Protein AF-A0A956HUP6-F1 (afdb_monomer_lite)

Foldseek 3Di:
DVLLLLLLLLLLLLLLLLLLLVLALCCLFPNNVCSVLSVVLLCVLLVVLLVVCVVCVVVDDPVCLLVLLLVLLLQLLVLLLVLLLCSQPVSALLVPDDPVVNVVVVVVNSVSSSRSSNSSSNNLSSSCVSPVVPNVSSVVSSVNSNVNSVVVSQCLCQPPNRQVSSLVSSLSSLVSSCSSDDDPVSNVVSVVVNVVSVVCSVVCVVVVSRPRQHHNNDGCVVQVFPDWHTGSRWIKTKTADPVDQFDPDDPPDPDDRARWIWIDISNPDIGIHGDDPPDD

pLDDT: mean 88.46, std 9.62, range [54.5, 98.69]

Radius of gyration: 22.06 Å; chains: 1; bounding box: 65×33×67 Å

Secondary structure (DSSP, 8-state):
-TTHHHHHHHHHHHHHHHHHHHHHHHHHHS-GGGHHHHHHHHHHHHHHHHHHHHHHGGGS-GGGHHHHHHHHHHHHHHHHHHHHHHHHH----TTSS-HHHHHHHHHHHHHHHHHHHHHHHHHHHHHHHHTGGGHHHHHHHHHHHHHHHHHHHHHHHHHHHHHHHHHHHHHHHHHHHHHH--SHHHHHHHHHHHHHHHHHHHHHHHTTTTS--EETTEEHHHH--SEEEE-SS-EEEEE---S---SS--TT--SPPPSEEEEEETTTEEEEEEPP-S--

Sequence (280 aa):
MARIGPTIALTSLTIVASELILTRIFSVVLWYHFAFFAISVALFGLGVAALAVHFFQHRLPEAHTDRHLALGAMGQALALVVVDFALSRFSPDWFGGVFTELTFKLVLLFLLAALPFLAAGFVVALGMSRAAKTAHSLYAWDLLGAGLGCALTVPLLSLFGGPKALVAVAALALGSALIACKGRGVRGAALVGWLILGALWLTGAETKLFQVRVAKGIDLAQVEPELTRWNAFSMVSVLPSTGFRGWGLSPLYNGPIPDQKTLVIDMNAATTLTKFSGDF

Structure (mmCIF, N/CA/C/O backbone):
data_AF-A0A956HUP6-F1
#
_entry.id   AF-A0A956HUP6-F1
#
loop_
_atom_site.group_PDB
_atom_site.id
_atom_site.type_symbol
_atom_site.label_atom_id
_atom_site.label_alt_id
_atom_site.label_comp_id
_atom_site.label_asym_id
_atom_site.label_entity_id
_atom_site.label_seq_id
_atom_site.pdbx_PDB_ins_code
_atom_site.Cartn_x
_atom_site.Cartn_y
_atom_site.Cartn_z
_atom_site.occupancy
_atom_site.B_iso_or_equiv
_atom_site.auth_seq_id
_atom_site.auth_comp_id
_atom_site.auth_asym_id
_atom_site.auth_atom_id
_atom_site.pdbx_PDB_model_num
ATOM 1 N N . MET A 1 1 ? -9.810 -0.535 25.942 1.00 61.00 1 MET A N 1
ATOM 2 C CA . MET A 1 1 ? -9.075 0.740 25.789 1.00 61.00 1 MET A CA 1
ATOM 3 C C . MET A 1 1 ? -7.573 0.550 25.596 1.00 61.00 1 MET A C 1
ATOM 5 O O . MET A 1 1 ? -7.097 0.977 24.558 1.00 61.00 1 MET A O 1
ATOM 9 N N . ALA A 1 2 ? -6.841 -0.148 26.480 1.00 77.62 2 ALA A N 1
ATOM 10 C CA . ALA A 1 2 ? -5.371 -0.281 26.384 1.00 77.62 2 ALA A CA 1
ATOM 11 C C . ALA A 1 2 ? -4.809 -0.776 25.026 1.00 77.62 2 ALA A C 1
ATOM 13 O O . ALA A 1 2 ? -3.687 -0.444 24.673 1.00 77.62 2 ALA A O 1
ATOM 14 N N . ARG A 1 3 ? -5.584 -1.544 24.245 1.00 88.44 3 ARG A N 1
ATOM 15 C CA . ARG A 1 3 ? -5.172 -2.080 22.931 1.00 88.44 3 ARG A CA 1
ATOM 16 C C . ARG A 1 3 ? -5.528 -1.186 21.741 1.00 88.44 3 ARG A C 1
ATOM 18 O O . ARG A 1 3 ? -4.972 -1.379 20.666 1.00 88.44 3 ARG A O 1
ATOM 25 N N . ILE A 1 4 ? -6.439 -0.224 21.920 1.00 92.81 4 ILE A N 1
ATOM 26 C CA . ILE A 1 4 ? -6.950 0.611 20.821 1.00 92.81 4 ILE A CA 1
ATOM 27 C C . ILE A 1 4 ? -5.835 1.515 20.289 1.00 92.81 4 ILE A C 1
ATOM 29 O O . ILE A 1 4 ? -5.641 1.558 19.084 1.00 92.81 4 ILE A O 1
ATOM 33 N N . GLY A 1 5 ? -5.054 2.151 21.170 1.00 94.69 5 GLY A N 1
ATOM 34 C CA . GLY A 1 5 ? -3.917 2.994 20.772 1.00 94.69 5 GLY A CA 1
ATOM 35 C C . GLY A 1 5 ? -2.908 2.260 19.877 1.00 94.69 5 GLY A C 1
ATOM 36 O O . GLY A 1 5 ? -2.737 2.659 18.730 1.00 94.69 5 GLY A O 1
ATOM 37 N N . PRO A 1 6 ? -2.315 1.138 20.329 1.00 96.06 6 PRO A N 1
ATOM 38 C CA . PRO A 1 6 ? -1.394 0.352 19.503 1.00 96.06 6 PRO A CA 1
ATOM 39 C C . PRO A 1 6 ? -2.013 -0.194 18.206 1.00 96.06 6 PRO A C 1
ATOM 41 O O . PRO A 1 6 ? -1.333 -0.262 17.186 1.00 96.06 6 PRO A O 1
ATOM 44 N N . THR A 1 7 ? -3.304 -0.557 18.225 1.00 96.88 7 THR A N 1
ATOM 45 C CA . THR A 1 7 ? -4.037 -0.977 17.014 1.00 96.88 7 THR A CA 1
ATOM 46 C C . THR A 1 7 ? -4.126 0.173 16.011 1.00 96.88 7 THR A C 1
ATOM 48 O O . THR A 1 7 ? -3.839 -0.022 14.833 1.00 96.88 7 THR A O 1
ATOM 51 N N . ILE A 1 8 ? -4.488 1.377 16.469 1.00 97.12 8 ILE A N 1
ATOM 52 C CA . ILE A 1 8 ? -4.535 2.575 15.624 1.00 97.12 8 ILE A CA 1
ATOM 53 C C . ILE A 1 8 ? -3.140 2.869 15.081 1.00 97.12 8 ILE A C 1
ATOM 55 O O . ILE A 1 8 ? -3.000 2.944 13.873 1.00 97.12 8 ILE A O 1
ATOM 59 N N . ALA A 1 9 ? -2.101 2.900 15.918 1.00 98.06 9 ALA A N 1
ATOM 60 C CA . ALA A 1 9 ? -0.735 3.174 15.468 1.00 98.06 9 ALA A CA 1
ATOM 61 C C . ALA A 1 9 ? -0.272 2.233 14.346 1.00 98.06 9 ALA A C 1
ATOM 63 O O . ALA A 1 9 ? 0.229 2.683 13.317 1.00 98.06 9 ALA A O 1
ATOM 64 N N . LEU A 1 10 ? -0.474 0.921 14.504 1.00 98.38 10 LEU A N 1
ATOM 65 C CA . LEU A 1 10 ? -0.081 -0.034 13.470 1.00 98.38 10 LEU A CA 1
ATOM 66 C C . LEU A 1 10 ? -0.965 0.074 12.217 1.00 98.38 10 LEU A C 1
ATOM 68 O O . LEU A 1 10 ? -0.475 -0.091 11.105 1.00 98.38 10 LEU A O 1
ATOM 72 N N . THR A 1 11 ? -2.247 0.405 12.374 1.00 98.50 11 THR A N 1
ATOM 73 C CA . THR A 1 11 ? -3.147 0.647 11.237 1.00 98.50 11 THR A CA 1
ATOM 74 C C . THR A 1 11 ? -2.736 1.904 10.468 1.00 98.50 11 THR A C 1
ATOM 76 O O . THR A 1 11 ? -2.588 1.846 9.252 1.00 98.50 11 THR A O 1
ATOM 79 N N . SER A 1 12 ? -2.455 3.014 11.145 1.00 98.44 12 SER A N 1
ATOM 80 C CA . SER A 1 12 ? -2.015 4.271 10.528 1.00 98.44 12 SER A CA 1
ATOM 81 C C . SER A 1 12 ? -0.660 4.126 9.840 1.00 98.44 12 SER A C 1
ATOM 83 O O . SER A 1 12 ? -0.478 4.622 8.729 1.00 98.44 12 SER A O 1
ATOM 85 N N . LEU A 1 13 ? 0.250 3.336 10.422 1.00 98.69 13 LEU A N 1
ATOM 86 C CA . LEU A 1 13 ? 1.483 2.907 9.759 1.00 98.69 13 LEU A CA 1
ATOM 87 C C . LEU A 1 13 ? 1.177 2.217 8.429 1.00 98.69 13 LEU A C 1
ATOM 89 O O . LEU A 1 13 ? 1.743 2.578 7.399 1.00 98.69 13 LEU A O 1
ATOM 93 N N . THR A 1 14 ? 0.270 1.238 8.437 1.00 98.62 14 THR A N 1
ATOM 94 C CA . THR A 1 14 ? -0.082 0.502 7.217 1.00 98.62 14 THR A CA 1
ATOM 95 C C . THR A 1 14 ? -0.826 1.361 6.199 1.00 98.62 14 THR A C 1
ATOM 97 O O . THR A 1 14 ? -0.621 1.149 5.010 1.00 98.62 14 THR A O 1
ATOM 100 N N . ILE A 1 15 ? -1.636 2.339 6.622 1.00 98.56 15 ILE A N 1
ATOM 101 C CA . ILE A 1 15 ? -2.299 3.305 5.729 1.00 98.56 15 ILE A CA 1
ATOM 102 C C . ILE A 1 15 ? -1.242 4.082 4.950 1.00 98.56 15 ILE A C 1
ATOM 104 O O . ILE A 1 15 ? -1.207 4.004 3.724 1.00 98.56 15 ILE A O 1
ATOM 108 N N . VAL A 1 16 ? -0.339 4.757 5.663 1.00 98.31 16 VAL A N 1
ATOM 109 C CA . VAL A 1 16 ? 0.673 5.623 5.046 1.00 98.31 16 VAL A CA 1
ATOM 110 C C . VAL A 1 16 ? 1.663 4.815 4.211 1.00 98.31 16 VAL A C 1
ATOM 112 O O . VAL A 1 16 ? 1.981 5.196 3.087 1.00 98.31 16 VAL A O 1
ATOM 115 N N . ALA A 1 17 ? 2.111 3.659 4.708 1.00 98.19 17 ALA A N 1
ATOM 116 C CA . ALA A 1 17 ? 3.002 2.798 3.939 1.00 98.19 17 ALA A CA 1
ATOM 117 C C . ALA A 1 17 ? 2.335 2.293 2.649 1.00 98.19 17 ALA A C 1
ATOM 119 O O . ALA A 1 17 ? 2.957 2.320 1.588 1.00 98.19 17 ALA A O 1
ATOM 120 N N . SER A 1 18 ? 1.063 1.881 2.711 1.00 97.75 18 SER A N 1
ATOM 121 C CA . SER A 1 18 ? 0.320 1.435 1.523 1.00 97.75 18 SER A CA 1
ATOM 122 C C . SER A 1 18 ? 0.137 2.565 0.516 1.00 97.75 18 SER A C 1
ATOM 124 O O . SER A 1 18 ? 0.337 2.344 -0.673 1.00 97.75 18 SER A O 1
ATOM 126 N N . GLU A 1 19 ? -0.214 3.768 0.976 1.00 97.25 19 GLU A N 1
ATOM 127 C CA . GLU A 1 19 ? -0.364 4.953 0.127 1.00 97.25 19 GLU A CA 1
ATOM 128 C C . GLU A 1 19 ? 0.927 5.243 -0.640 1.00 97.25 19 GLU A C 1
ATOM 130 O O . GLU A 1 19 ? 0.921 5.271 -1.872 1.00 97.25 19 GLU A O 1
ATOM 135 N N . LEU A 1 20 ? 2.054 5.361 0.065 1.00 96.06 20 LEU A N 1
ATOM 136 C CA . LEU A 1 20 ? 3.344 5.660 -0.552 1.00 96.06 20 LEU A CA 1
ATOM 137 C C . LEU A 1 20 ? 3.818 4.537 -1.488 1.00 96.06 20 LEU A C 1
ATOM 139 O O . LEU A 1 20 ? 4.297 4.819 -2.586 1.00 96.06 20 LEU A O 1
ATOM 143 N N . ILE A 1 21 ? 3.649 3.265 -1.118 1.00 95.62 21 ILE A N 1
ATOM 144 C CA . ILE A 1 21 ? 3.991 2.138 -2.001 1.00 95.62 21 ILE A CA 1
ATOM 145 C C . ILE A 1 21 ? 3.111 2.150 -3.259 1.00 95.62 21 ILE A C 1
ATOM 147 O O . ILE A 1 21 ? 3.626 1.971 -4.366 1.00 95.62 21 ILE A O 1
ATOM 151 N N . LEU A 1 22 ? 1.809 2.420 -3.128 1.00 94.19 22 LEU A N 1
ATOM 152 C CA . LEU A 1 22 ? 0.899 2.509 -4.270 1.00 94.19 22 LEU A CA 1
ATOM 153 C C . LEU A 1 22 ? 1.257 3.664 -5.207 1.00 94.19 22 LEU A C 1
ATOM 155 O O . LEU A 1 22 ? 1.182 3.467 -6.417 1.00 94.19 22 LEU A O 1
ATOM 159 N N . THR A 1 23 ? 1.737 4.814 -4.709 1.00 93.69 23 THR A N 1
ATOM 160 C CA . THR A 1 23 ? 2.235 5.889 -5.598 1.00 93.69 23 THR A CA 1
ATOM 161 C C . THR A 1 23 ? 3.344 5.382 -6.528 1.00 93.69 23 THR A C 1
ATOM 163 O O . THR A 1 23 ? 3.370 5.710 -7.718 1.00 93.69 23 THR A O 1
ATOM 166 N N . ARG A 1 24 ? 4.237 4.524 -6.014 1.00 91.69 24 ARG A N 1
ATOM 167 C CA . ARG A 1 24 ? 5.333 3.927 -6.784 1.00 91.69 24 ARG A CA 1
ATOM 168 C C . ARG A 1 24 ? 4.844 2.859 -7.749 1.00 91.69 24 ARG A C 1
ATOM 170 O O . ARG A 1 24 ? 5.270 2.860 -8.903 1.00 91.69 24 ARG A O 1
ATOM 177 N N . ILE A 1 25 ? 3.942 1.981 -7.309 1.00 90.69 25 ILE A N 1
ATOM 178 C CA . ILE A 1 25 ? 3.356 0.953 -8.178 1.00 90.69 25 ILE A CA 1
ATOM 179 C C . ILE A 1 25 ? 2.580 1.614 -9.323 1.00 90.69 25 ILE A C 1
ATOM 181 O O . ILE A 1 25 ? 2.795 1.252 -10.476 1.00 90.69 25 ILE A O 1
ATOM 185 N N . PHE A 1 26 ? 1.752 2.627 -9.050 1.00 89.25 26 PHE A N 1
ATOM 186 C CA . PHE A 1 26 ? 1.020 3.359 -10.087 1.00 89.25 26 PHE A CA 1
ATOM 187 C C . PHE A 1 26 ? 1.953 4.076 -11.065 1.00 89.25 26 PHE A C 1
ATOM 189 O O . PHE A 1 26 ? 1.708 4.019 -12.265 1.00 89.25 26 PHE A O 1
ATOM 196 N N . SER A 1 27 ? 3.052 4.678 -10.601 1.00 88.88 27 SER A N 1
ATOM 197 C CA . SER A 1 27 ? 4.037 5.310 -11.496 1.00 88.88 27 SER A CA 1
ATOM 198 C C . SER A 1 27 ? 4.654 4.327 -12.503 1.00 88.88 27 SER A C 1
ATOM 200 O O . SER A 1 27 ? 4.901 4.686 -13.659 1.00 88.88 27 SER A O 1
ATOM 202 N N . VAL A 1 28 ? 4.902 3.088 -12.064 1.00 87.06 28 VAL A N 1
ATOM 203 C CA . VAL A 1 28 ? 5.517 2.032 -12.880 1.00 87.06 28 VAL A CA 1
ATOM 204 C C . VAL A 1 28 ? 4.501 1.348 -13.791 1.00 87.06 28 VAL A C 1
ATOM 206 O O . VAL A 1 28 ? 4.759 1.185 -14.980 1.00 87.06 28 VAL A O 1
ATOM 209 N N . VAL A 1 29 ? 3.360 0.937 -13.238 1.00 85.31 29 VAL A N 1
ATOM 210 C CA . VAL A 1 29 ? 2.348 0.143 -13.949 1.00 85.31 29 VAL A CA 1
ATOM 211 C C . VAL A 1 29 ? 1.509 1.013 -14.886 1.00 85.31 29 VAL A C 1
ATOM 213 O O . VAL A 1 29 ? 1.217 0.594 -16.004 1.00 85.31 29 VAL A O 1
ATOM 216 N N . LEU A 1 30 ? 1.140 2.214 -14.432 1.00 81.94 30 LEU A N 1
ATOM 217 C CA . LEU A 1 30 ? 0.396 3.214 -15.196 1.00 81.94 30 LEU A CA 1
ATOM 218 C C . LEU A 1 30 ? 1.378 4.274 -15.705 1.00 81.94 30 LEU A C 1
ATOM 220 O O . LEU A 1 30 ? 2.275 3.975 -16.476 1.00 81.94 30 LEU A O 1
ATOM 224 N N . TRP A 1 31 ? 1.240 5.517 -15.256 1.00 81.88 31 TRP A N 1
ATOM 225 C CA . TRP A 1 31 ? 2.134 6.629 -15.548 1.00 81.88 31 TRP A CA 1
ATOM 226 C C . TRP A 1 31 ? 2.310 7.464 -14.287 1.00 81.88 31 TRP A C 1
ATOM 228 O O . TRP A 1 31 ? 1.430 7.482 -13.428 1.00 81.88 31 TRP A O 1
ATOM 238 N N . TYR A 1 32 ? 3.408 8.213 -14.191 1.00 81.25 32 TYR A N 1
ATOM 239 C CA . TYR A 1 32 ? 3.726 9.013 -13.002 1.00 81.25 32 TYR A CA 1
ATOM 240 C C . TYR A 1 32 ? 2.631 10.032 -12.633 1.00 81.25 32 TYR A C 1
ATOM 242 O O . TYR A 1 32 ? 2.458 10.340 -11.459 1.00 81.25 32 TYR A O 1
ATOM 250 N N . HIS A 1 33 ? 1.834 10.504 -13.598 1.00 82.38 33 HIS A N 1
ATOM 251 C CA . HIS A 1 33 ? 0.671 11.363 -13.340 1.00 82.38 33 HIS A CA 1
ATOM 252 C C . HIS A 1 33 ? -0.366 10.703 -12.414 1.00 82.38 33 HIS A C 1
ATOM 254 O O . HIS A 1 33 ? -1.028 11.386 -11.638 1.00 82.38 33 HIS A O 1
ATOM 260 N N . PHE A 1 34 ? -0.471 9.371 -12.443 1.00 81.56 34 PHE A N 1
ATOM 261 C CA . PHE A 1 34 ? -1.351 8.598 -11.568 1.00 81.56 34 PHE A CA 1
ATOM 262 C C . PHE A 1 34 ? -0.737 8.335 -10.188 1.00 81.56 34 PHE A C 1
ATOM 264 O O . PHE A 1 34 ? -1.375 7.703 -9.359 1.00 81.56 34 PHE A O 1
ATOM 271 N N . ALA A 1 35 ? 0.460 8.833 -9.869 1.00 80.69 35 ALA A N 1
ATOM 272 C CA . ALA A 1 35 ? 0.949 8.773 -8.491 1.00 80.69 35 ALA A CA 1
ATOM 273 C C . ALA A 1 35 ? 0.021 9.561 -7.545 1.00 80.69 35 ALA A C 1
ATOM 275 O O . ALA A 1 35 ? -0.334 9.068 -6.477 1.00 80.69 35 ALA A O 1
ATOM 276 N N . PHE A 1 36 ? -0.469 10.731 -7.977 1.00 81.81 36 PHE A N 1
ATOM 277 C CA . PHE A 1 36 ? -1.423 11.550 -7.213 1.00 81.81 36 PHE A CA 1
ATOM 278 C C . PHE A 1 36 ? -2.777 10.861 -6.992 1.00 81.81 36 PHE A C 1
ATOM 280 O O . PHE A 1 36 ? -3.481 11.167 -6.032 1.00 81.81 36 PHE A O 1
ATOM 287 N N . PHE A 1 37 ? -3.114 9.883 -7.838 1.00 85.75 37 PHE A N 1
ATOM 288 C CA . PHE A 1 37 ? -4.309 9.056 -7.692 1.00 85.75 37 PHE A CA 1
ATOM 289 C C . PHE A 1 37 ? -4.310 8.286 -6.368 1.00 85.75 37 PHE A C 1
ATOM 291 O O . PHE A 1 37 ? -5.366 8.143 -5.760 1.00 85.75 37 PHE A O 1
ATOM 298 N N . ALA A 1 38 ? -3.142 7.839 -5.885 1.00 90.19 38 ALA A N 1
ATOM 299 C CA . ALA A 1 38 ? -3.037 7.101 -4.625 1.00 90.19 38 ALA A CA 1
ATOM 300 C C . ALA A 1 38 ? -3.526 7.928 -3.428 1.00 90.19 38 ALA A C 1
ATOM 302 O O . ALA A 1 38 ? -4.284 7.411 -2.610 1.00 90.19 38 ALA A O 1
ATOM 303 N N . ILE A 1 39 ? -3.175 9.217 -3.381 1.00 92.31 39 ILE A N 1
ATOM 304 C CA . ILE A 1 39 ? -3.601 10.132 -2.313 1.00 92.31 39 ILE A CA 1
ATOM 305 C C . ILE A 1 39 ? -5.123 10.303 -2.346 1.00 92.31 39 ILE A C 1
ATOM 307 O O . ILE A 1 39 ? -5.804 10.163 -1.331 1.00 92.31 39 ILE A O 1
ATOM 311 N N . SER A 1 40 ? -5.691 10.559 -3.529 1.00 94.25 40 SER A N 1
ATOM 312 C CA . SER A 1 40 ? -7.142 10.720 -3.686 1.00 94.25 40 SER A CA 1
ATOM 313 C C . SER A 1 40 ? -7.915 9.457 -3.302 1.00 94.25 40 SER A C 1
ATOM 315 O O . SER A 1 40 ? -8.941 9.545 -2.631 1.00 94.25 40 SER A O 1
ATOM 317 N N . VAL A 1 41 ? -7.412 8.284 -3.692 1.00 95.31 41 VAL A N 1
ATOM 318 C CA . VAL A 1 41 ? -7.983 6.978 -3.338 1.00 95.31 41 VAL A CA 1
ATOM 319 C C . VAL A 1 41 ? -7.920 6.736 -1.828 1.00 95.31 41 VAL A C 1
ATOM 321 O O . VAL A 1 41 ? -8.905 6.279 -1.241 1.00 95.31 41 VAL A O 1
ATOM 324 N N . ALA A 1 42 ? -6.793 7.065 -1.190 1.00 96.69 42 ALA A N 1
ATOM 325 C CA . ALA A 1 42 ? -6.618 6.920 0.249 1.00 96.69 42 ALA A CA 1
ATOM 326 C C . ALA A 1 42 ? -7.607 7.797 1.021 1.00 96.69 42 ALA A C 1
ATOM 328 O O . ALA A 1 42 ? -8.370 7.294 1.849 1.00 96.69 42 ALA A O 1
ATOM 329 N N . LEU A 1 43 ? -7.672 9.088 0.685 1.00 96.81 43 LEU A N 1
ATOM 330 C CA . LEU A 1 43 ? -8.614 10.029 1.291 1.00 96.81 43 LEU A CA 1
ATOM 331 C C . LEU A 1 43 ? -10.072 9.617 1.059 1.00 96.81 43 LEU A C 1
ATOM 333 O O . LEU A 1 43 ? -10.880 9.682 1.986 1.00 96.81 43 LEU A O 1
ATOM 337 N N . PHE A 1 44 ? -10.411 9.148 -0.146 1.00 97.88 44 PHE A N 1
ATOM 338 C CA . PHE A 1 44 ? -11.751 8.651 -0.455 1.00 97.88 44 PHE A CA 1
ATOM 339 C C . PHE A 1 44 ? -12.119 7.437 0.404 1.00 97.88 44 PHE A C 1
ATOM 341 O O . PHE A 1 44 ? -13.171 7.440 1.043 1.00 97.88 44 PHE A O 1
ATOM 348 N N . GLY A 1 45 ? -11.253 6.421 0.469 1.00 97.94 45 GLY A N 1
ATOM 349 C CA . GLY A 1 45 ? -11.495 5.221 1.269 1.00 97.94 45 GLY A CA 1
ATOM 350 C C . GLY A 1 45 ? -11.663 5.542 2.756 1.00 97.94 45 GLY A C 1
ATOM 351 O O . GLY A 1 45 ? -12.652 5.129 3.366 1.00 97.94 45 GLY A O 1
ATOM 352 N N . LEU A 1 46 ? -10.753 6.344 3.320 1.00 98.19 46 LEU A N 1
ATOM 353 C CA . LEU A 1 46 ? -10.826 6.795 4.714 1.00 98.19 46 LEU A CA 1
ATOM 354 C C . LEU A 1 46 ? -12.108 7.600 4.990 1.00 98.19 46 LEU A C 1
ATOM 356 O O . LEU A 1 46 ? -12.781 7.363 5.994 1.00 98.19 46 LEU A O 1
ATOM 360 N N . GLY A 1 47 ? -12.478 8.513 4.086 1.00 98.06 47 GLY A N 1
ATOM 361 C CA . GLY A 1 47 ? -13.677 9.344 4.203 1.00 98.06 47 GLY A CA 1
ATOM 362 C C . GLY A 1 47 ? -14.974 8.534 4.152 1.00 98.06 47 GLY A C 1
ATOM 363 O O . GLY A 1 47 ? -15.831 8.682 5.025 1.00 98.06 47 GLY A O 1
ATOM 364 N N . VAL A 1 48 ? -15.103 7.622 3.182 1.00 98.25 48 VAL A N 1
ATOM 365 C CA . VAL A 1 48 ? -16.256 6.710 3.078 1.00 98.25 48 VAL A CA 1
ATOM 366 C C . VAL A 1 48 ? -16.370 5.839 4.326 1.00 98.25 48 VAL A C 1
ATOM 368 O O . VAL A 1 48 ? -17.469 5.657 4.852 1.00 98.25 48 VAL A O 1
ATOM 371 N N . ALA A 1 49 ? -15.250 5.340 4.848 1.00 97.88 49 ALA A N 1
ATOM 372 C CA . ALA A 1 49 ? -15.251 4.541 6.063 1.00 97.88 49 ALA A CA 1
ATOM 373 C C . ALA A 1 49 ? -15.689 5.340 7.299 1.00 97.88 49 ALA A C 1
ATOM 375 O O . ALA A 1 49 ? -16.487 4.843 8.095 1.00 97.88 49 ALA A O 1
ATOM 376 N N . ALA A 1 50 ? -15.225 6.584 7.444 1.00 96.88 50 ALA A N 1
ATOM 377 C CA . ALA A 1 50 ? -15.646 7.471 8.525 1.00 96.88 50 ALA A CA 1
ATOM 378 C C . ALA A 1 50 ? -17.154 7.771 8.468 1.00 96.88 50 ALA A C 1
ATOM 380 O O . ALA A 1 50 ? -17.837 7.673 9.490 1.00 96.88 50 ALA A O 1
ATOM 381 N N . LEU A 1 51 ? -17.693 8.054 7.275 1.00 97.56 51 LEU A N 1
ATOM 382 C CA . LEU A 1 51 ? -19.135 8.234 7.067 1.00 97.56 51 LEU A CA 1
ATOM 383 C C . LEU A 1 51 ? -19.919 6.960 7.398 1.00 97.56 51 LEU A C 1
ATOM 385 O O . LEU A 1 51 ? -20.932 7.019 8.094 1.00 97.56 51 LEU A O 1
ATOM 389 N N . ALA A 1 52 ? -19.436 5.796 6.956 1.00 96.19 52 ALA A N 1
ATOM 390 C CA . ALA A 1 52 ? -20.067 4.518 7.260 1.00 96.19 52 ALA A CA 1
ATOM 391 C C . ALA A 1 52 ? -20.104 4.256 8.775 1.00 96.19 52 ALA A C 1
ATOM 393 O O . ALA A 1 52 ? -21.154 3.905 9.312 1.00 96.19 52 ALA A O 1
ATOM 394 N N . VAL A 1 53 ? -18.997 4.481 9.490 1.00 96.19 53 VAL A N 1
ATOM 395 C CA . VAL A 1 53 ? -18.967 4.356 10.956 1.00 96.19 53 VAL A CA 1
ATOM 396 C C . VAL A 1 53 ? -19.942 5.336 11.604 1.00 96.19 53 VAL A C 1
ATOM 398 O O . VAL A 1 53 ? -20.680 4.931 12.498 1.00 96.19 53 VAL A O 1
ATOM 401 N N . HIS A 1 54 ? -20.006 6.585 11.137 1.00 94.19 54 HIS A N 1
ATOM 402 C CA . HIS A 1 54 ? -20.927 7.589 11.669 1.00 94.19 54 HIS A CA 1
ATOM 403 C C . HIS A 1 54 ? -22.401 7.177 11.519 1.00 94.19 54 HIS A C 1
ATOM 405 O O . HIS A 1 54 ? -23.157 7.242 12.488 1.00 94.19 54 HIS A O 1
ATOM 411 N N . PHE A 1 55 ? -22.816 6.696 10.344 1.00 95.06 55 PHE A N 1
ATOM 412 C CA . PHE A 1 55 ? -24.207 6.285 10.117 1.00 95.06 55 PHE A CA 1
ATOM 413 C C . PHE A 1 55 ? -24.565 4.956 10.792 1.00 95.06 55 PHE A C 1
ATOM 415 O O . PHE A 1 55 ? -25.690 4.778 11.259 1.00 95.06 55 PHE A O 1
ATOM 422 N N . PHE A 1 56 ? -23.619 4.019 10.880 1.00 92.88 56 PHE A N 1
ATOM 423 C CA . PHE A 1 56 ? -23.862 2.689 11.444 1.00 92.88 56 PHE A CA 1
ATOM 424 C C . PHE A 1 56 ? -23.420 2.541 12.905 1.00 92.88 56 PHE A C 1
ATOM 426 O O . PHE A 1 56 ? -23.498 1.437 13.443 1.00 92.88 56 PHE A O 1
ATOM 433 N N . GLN A 1 57 ? -23.025 3.624 13.584 1.00 86.75 57 GLN A N 1
ATOM 434 C CA . GLN A 1 57 ? -22.527 3.584 14.967 1.00 86.75 57 GLN A CA 1
ATOM 435 C C . GLN A 1 57 ? -23.487 2.883 15.943 1.00 86.75 57 GLN A C 1
ATOM 437 O O . GLN A 1 57 ? -23.038 2.127 16.803 1.00 86.75 57 GLN A O 1
ATOM 442 N N . HIS A 1 58 ? -24.804 3.048 15.765 1.00 84.56 58 HIS A N 1
ATOM 443 C CA . HIS A 1 58 ? -25.828 2.392 16.591 1.00 84.56 58 HIS A CA 1
ATOM 444 C C . HIS A 1 58 ? -25.916 0.876 16.365 1.00 84.56 58 HIS A C 1
ATOM 446 O O . HIS A 1 58 ? -26.314 0.138 17.261 1.00 84.56 58 HIS A O 1
ATOM 452 N N . ARG A 1 59 ? -25.529 0.398 15.176 1.00 88.81 59 ARG A N 1
ATOM 453 C CA . ARG A 1 59 ? -25.489 -1.032 14.825 1.00 88.81 59 ARG A CA 1
ATOM 454 C C . ARG A 1 59 ? -24.161 -1.697 15.185 1.00 88.81 59 ARG A C 1
ATOM 456 O O . ARG A 1 59 ? -24.000 -2.889 14.943 1.00 88.81 59 ARG A O 1
ATOM 463 N N . LEU A 1 60 ? -23.218 -0.946 15.749 1.00 89.31 60 LEU A N 1
ATOM 464 C CA . LEU A 1 60 ? -21.914 -1.427 16.189 1.00 89.31 60 LEU A CA 1
ATOM 465 C C . LEU A 1 60 ? -21.895 -1.390 17.726 1.00 89.31 60 LEU A C 1
ATOM 467 O O . LEU A 1 60 ? -21.662 -0.333 18.305 1.00 89.31 60 LEU A O 1
ATOM 471 N N . PRO A 1 61 ? -22.171 -2.499 18.431 1.00 87.62 61 PRO A N 1
ATOM 472 C CA . PRO A 1 61 ? -22.154 -2.510 19.890 1.00 87.62 61 PRO A CA 1
ATOM 473 C C . PRO A 1 61 ? -20.729 -2.372 20.432 1.00 87.62 61 PRO A C 1
ATOM 475 O O . PRO A 1 61 ? -19.799 -3.003 19.924 1.00 87.62 61 PRO A O 1
ATOM 478 N N . GLU A 1 62 ? -20.560 -1.633 21.530 1.00 86.62 62 GLU A N 1
ATOM 479 C CA . GLU A 1 62 ? -19.247 -1.449 22.171 1.00 86.62 62 GLU A CA 1
ATOM 480 C C . GLU A 1 62 ? -18.594 -2.766 22.590 1.00 86.62 62 GLU A C 1
ATOM 482 O O . GLU A 1 62 ? -17.379 -2.924 22.447 1.00 86.62 62 GLU A O 1
ATOM 487 N N . ALA A 1 63 ? -19.407 -3.737 23.017 1.00 86.25 63 ALA A N 1
ATOM 488 C CA . ALA A 1 63 ? -18.967 -5.070 23.423 1.00 86.25 63 ALA A CA 1
ATOM 489 C C . ALA A 1 63 ? -18.173 -5.813 22.331 1.00 86.25 63 ALA A C 1
ATOM 491 O O . ALA A 1 63 ? -17.332 -6.655 22.644 1.00 86.25 63 ALA A O 1
ATOM 492 N N . HIS A 1 64 ? -18.405 -5.492 21.054 1.00 89.88 64 HIS A N 1
ATOM 493 C CA . HIS A 1 64 ? -17.759 -6.142 19.913 1.00 89.88 64 HIS A CA 1
ATOM 494 C C . HIS A 1 64 ? -16.686 -5.280 19.238 1.00 89.88 64 HIS A C 1
ATOM 496 O O . HIS A 1 64 ? -16.155 -5.687 18.205 1.00 89.88 64 HIS A O 1
ATOM 502 N N . THR A 1 65 ? -16.321 -4.128 19.812 1.00 91.94 65 THR A N 1
ATOM 503 C CA . THR A 1 65 ? -15.329 -3.201 19.233 1.00 91.94 65 THR A CA 1
ATOM 504 C C . THR A 1 65 ? -14.036 -3.919 18.848 1.00 91.94 65 THR A C 1
ATOM 506 O O . THR A 1 65 ? -13.629 -3.864 17.693 1.00 91.94 65 THR A O 1
ATOM 509 N N . ASP A 1 66 ? -13.446 -4.673 19.777 1.00 92.62 66 ASP A N 1
ATOM 510 C CA . ASP A 1 66 ? -12.197 -5.423 19.572 1.00 92.62 66 ASP A CA 1
ATOM 511 C C . ASP A 1 66 ? -12.287 -6.378 18.357 1.00 92.62 66 ASP A C 1
ATOM 513 O O . ASP A 1 66 ? -11.345 -6.518 17.576 1.00 92.62 66 ASP A O 1
ATOM 517 N N . ARG A 1 67 ? -13.453 -7.011 18.155 1.00 93.44 67 ARG A N 1
ATOM 518 C CA . ARG A 1 67 ? -13.718 -7.890 17.006 1.00 93.44 67 ARG A CA 1
ATOM 519 C C . ARG A 1 67 ? -13.852 -7.097 15.708 1.00 93.44 67 ARG A C 1
ATOM 521 O O . ARG A 1 67 ? -13.306 -7.526 14.699 1.00 93.44 67 ARG A O 1
ATOM 528 N N . HIS A 1 68 ? -14.569 -5.978 15.717 1.00 95.06 68 HIS A N 1
ATOM 529 C CA . HIS A 1 68 ? -14.742 -5.140 14.531 1.00 95.06 68 HIS A CA 1
ATOM 530 C C . HIS A 1 68 ? -13.420 -4.518 14.071 1.00 95.06 68 HIS A C 1
ATOM 532 O O . HIS A 1 68 ? -13.130 -4.556 12.879 1.00 95.06 68 HIS A O 1
ATOM 538 N N . LEU A 1 69 ? -12.587 -4.038 15.002 1.00 96.00 69 LEU A N 1
ATOM 539 C CA . LEU A 1 69 ? -11.243 -3.539 14.693 1.00 96.00 69 LEU A CA 1
ATOM 540 C C . LEU A 1 69 ? -10.378 -4.638 14.060 1.00 96.00 69 LEU A C 1
ATOM 542 O O . LEU A 1 69 ? -9.766 -4.419 13.018 1.00 96.00 69 LEU A O 1
ATOM 546 N N . ALA A 1 70 ? -10.385 -5.846 14.634 1.00 96.56 70 ALA A N 1
ATOM 547 C CA . ALA A 1 70 ? -9.631 -6.967 14.080 1.00 96.56 70 ALA A CA 1
ATOM 548 C C . ALA A 1 70 ? -10.120 -7.381 12.681 1.00 96.56 70 ALA A C 1
ATOM 550 O O . ALA A 1 70 ? -9.306 -7.623 11.796 1.00 96.56 70 ALA A O 1
ATOM 551 N N . LEU A 1 71 ? -11.438 -7.421 12.458 1.00 96.56 71 LEU A N 1
ATOM 552 C CA . LEU A 1 71 ? -12.012 -7.725 11.144 1.00 96.56 71 LEU A CA 1
ATOM 553 C C . LEU A 1 71 ? -11.689 -6.647 10.103 1.00 96.56 71 LEU A C 1
ATOM 555 O O . LEU A 1 71 ? -11.391 -6.997 8.966 1.00 96.56 71 LEU A O 1
ATOM 559 N N . GLY A 1 72 ? -11.706 -5.365 10.479 1.00 97.44 72 GLY A N 1
ATOM 560 C CA . GLY A 1 72 ? -11.295 -4.272 9.595 1.00 97.44 72 GLY A CA 1
ATOM 561 C C . GLY A 1 72 ? -9.825 -4.391 9.188 1.00 97.44 72 GLY A C 1
ATOM 562 O O . GLY A 1 72 ? -9.511 -4.336 8.004 1.00 97.44 72 GLY A O 1
ATOM 563 N N . ALA A 1 73 ? -8.937 -4.675 10.143 1.00 98.06 73 ALA A N 1
ATOM 564 C CA . ALA A 1 73 ? -7.512 -4.868 9.878 1.00 98.06 73 ALA A CA 1
ATOM 565 C C . ALA A 1 73 ? -7.227 -6.118 9.013 1.00 98.06 73 ALA A C 1
ATOM 567 O O . ALA A 1 73 ? -6.398 -6.076 8.104 1.00 98.06 73 ALA A O 1
ATOM 568 N N . MET A 1 74 ? -7.963 -7.218 9.218 1.00 98.12 74 MET A N 1
ATOM 569 C CA . MET A 1 74 ? -7.916 -8.383 8.319 1.00 98.12 74 MET A CA 1
ATOM 570 C C . MET A 1 74 ? -8.455 -8.058 6.922 1.00 98.12 74 MET A C 1
ATOM 572 O O . MET A 1 74 ? -7.884 -8.497 5.925 1.00 98.12 74 MET A O 1
ATOM 576 N N . GLY A 1 75 ? -9.538 -7.281 6.847 1.00 98.19 75 GLY A N 1
ATOM 577 C CA . GLY A 1 75 ? -10.109 -6.798 5.593 1.00 98.19 75 GLY A CA 1
ATOM 578 C C . GLY A 1 75 ? -9.118 -5.942 4.811 1.00 98.19 75 GLY A C 1
ATOM 579 O O . GLY A 1 75 ? -8.975 -6.131 3.608 1.00 98.19 75 GLY A O 1
ATOM 580 N N . GLN A 1 76 ? -8.365 -5.077 5.495 1.00 98.50 76 GLN A N 1
ATOM 581 C CA . GLN A 1 76 ? -7.287 -4.301 4.890 1.00 98.50 76 GLN A CA 1
ATOM 582 C C . GLN A 1 76 ? -6.187 -5.212 4.341 1.00 98.50 76 GLN A C 1
ATOM 584 O O . GLN A 1 76 ? -5.793 -5.045 3.192 1.00 98.50 76 GLN A O 1
ATOM 589 N N . ALA A 1 77 ? -5.712 -6.184 5.125 1.00 98.25 77 ALA A N 1
ATOM 590 C CA . ALA A 1 77 ? -4.681 -7.117 4.674 1.00 98.25 77 ALA A CA 1
ATOM 591 C C . ALA A 1 77 ? -5.109 -7.877 3.409 1.00 98.25 77 ALA A C 1
ATOM 593 O O . ALA A 1 77 ? -4.353 -7.952 2.442 1.00 98.25 77 ALA A O 1
ATOM 594 N N . LEU A 1 78 ? -6.342 -8.391 3.391 1.00 97.69 78 LEU A N 1
ATOM 595 C CA . LEU A 1 78 ? -6.902 -9.060 2.220 1.00 97.69 78 LEU A CA 1
ATOM 596 C C . LEU A 1 78 ? -6.997 -8.106 1.024 1.00 97.69 78 LEU A C 1
ATOM 598 O O . LEU A 1 78 ? -6.572 -8.455 -0.074 1.00 97.69 78 LEU A O 1
ATOM 602 N N . ALA A 1 79 ? -7.522 -6.899 1.236 1.00 97.81 79 ALA A N 1
ATOM 603 C CA . ALA A 1 79 ? -7.674 -5.907 0.181 1.00 97.81 79 ALA A CA 1
ATOM 604 C C . ALA A 1 79 ? -6.322 -5.495 -0.422 1.00 97.81 79 ALA A C 1
ATOM 606 O O . ALA A 1 79 ? -6.227 -5.376 -1.638 1.00 97.81 79 ALA A O 1
ATOM 607 N N . LEU A 1 80 ? -5.267 -5.355 0.388 1.00 97.12 80 LEU A N 1
ATOM 608 C CA . LEU A 1 80 ? -3.913 -5.068 -0.097 1.00 97.12 80 LEU A CA 1
ATOM 609 C C . LEU A 1 80 ? -3.383 -6.172 -1.017 1.00 97.12 80 LEU A C 1
ATOM 611 O O . LEU A 1 80 ? -2.836 -5.869 -2.071 1.00 97.12 80 LEU A O 1
ATOM 615 N N . VAL A 1 81 ? -3.588 -7.443 -0.662 1.00 94.44 81 VAL A N 1
ATOM 616 C CA . VAL A 1 81 ? -3.160 -8.588 -1.488 1.00 94.44 81 VAL A CA 1
ATOM 617 C C . VAL A 1 81 ? -3.951 -8.655 -2.791 1.00 94.44 81 VAL A C 1
ATOM 619 O O . VAL A 1 81 ? -3.384 -8.914 -3.849 1.00 94.44 81 VAL A O 1
ATOM 622 N N . VAL A 1 82 ? -5.262 -8.407 -2.732 1.00 93.25 82 VAL A N 1
ATOM 623 C CA . VAL A 1 82 ? -6.122 -8.381 -3.922 1.00 93.25 82 VAL A CA 1
ATOM 624 C C . VAL A 1 82 ? -5.720 -7.240 -4.857 1.00 93.25 82 VAL A C 1
ATOM 626 O O . VAL A 1 82 ? -5.602 -7.460 -6.061 1.00 93.25 82 VAL A O 1
ATOM 629 N N . VAL A 1 83 ? -5.474 -6.042 -4.318 1.00 93.00 83 VAL A N 1
ATOM 630 C CA . VAL A 1 83 ? -4.994 -4.881 -5.084 1.00 93.00 83 VAL A CA 1
ATOM 631 C C . VAL A 1 83 ? -3.628 -5.171 -5.702 1.00 93.00 83 VAL A C 1
ATOM 633 O O . VAL A 1 83 ? -3.444 -4.912 -6.890 1.00 93.00 83 VAL A O 1
ATOM 636 N N . ASP A 1 84 ? -2.697 -5.749 -4.940 1.00 91.00 84 ASP A N 1
ATOM 637 C CA . ASP A 1 84 ? -1.373 -6.123 -5.444 1.00 91.00 84 ASP A CA 1
ATOM 638 C C . ASP A 1 84 ? -1.464 -7.095 -6.624 1.00 91.00 84 ASP A C 1
ATOM 640 O O . ASP A 1 84 ? -0.869 -6.876 -7.682 1.00 91.00 84 ASP A O 1
ATOM 644 N N . PHE A 1 85 ? -2.263 -8.151 -6.459 1.00 88.31 85 PHE A N 1
ATOM 645 C CA . PHE A 1 85 ? -2.475 -9.152 -7.492 1.00 88.31 85 PHE A CA 1
ATOM 646 C C . PHE A 1 85 ? -3.127 -8.538 -8.734 1.00 88.31 85 PHE A C 1
ATOM 648 O O . PHE A 1 85 ? -2.685 -8.797 -9.854 1.00 88.31 85 PHE A O 1
ATOM 655 N N . ALA A 1 86 ? -4.134 -7.681 -8.545 1.00 87.38 86 ALA A N 1
ATOM 656 C CA . ALA A 1 86 ? -4.803 -6.985 -9.635 1.00 87.38 86 ALA A CA 1
ATOM 657 C C . ALA A 1 86 ? -3.842 -6.095 -10.431 1.00 87.38 86 ALA A C 1
ATOM 659 O O . ALA A 1 86 ? -3.796 -6.183 -11.657 1.00 87.38 86 ALA A O 1
ATOM 660 N N . LEU A 1 87 ? -3.025 -5.298 -9.742 1.00 85.06 87 LEU A N 1
ATOM 661 C CA . LEU A 1 87 ? -2.055 -4.399 -10.365 1.00 85.06 87 LEU A CA 1
ATOM 662 C C . LEU A 1 87 ? -0.916 -5.145 -11.056 1.00 85.06 87 LEU A C 1
ATOM 664 O O . LEU A 1 87 ? -0.530 -4.792 -12.169 1.00 85.06 87 LEU A O 1
ATOM 668 N N . SER A 1 88 ? -0.391 -6.189 -10.418 1.00 81.25 88 SER A N 1
ATOM 669 C CA . SER A 1 88 ? 0.764 -6.928 -10.927 1.00 81.25 88 SER A CA 1
ATOM 670 C C . SER A 1 88 ? 0.413 -7.855 -12.093 1.00 81.25 88 SER A C 1
ATOM 672 O O . SER A 1 88 ? 1.290 -8.150 -12.906 1.00 81.25 88 SER A O 1
ATOM 674 N N . ARG A 1 89 ? -0.838 -8.340 -12.183 1.00 77.38 89 ARG A N 1
ATOM 675 C CA . ARG A 1 89 ? -1.268 -9.348 -13.175 1.00 77.38 89 ARG A CA 1
ATOM 676 C C . ARG A 1 89 ? -2.205 -8.838 -14.243 1.00 77.38 89 ARG A C 1
ATOM 678 O O . ARG A 1 89 ? -2.062 -9.245 -15.390 1.00 77.38 89 ARG A O 1
ATOM 685 N N . PHE A 1 90 ? -3.156 -8.001 -13.861 1.00 67.62 90 PHE A N 1
ATOM 686 C CA . PHE A 1 90 ? -4.223 -7.552 -14.744 1.00 67.62 90 PHE A CA 1
ATOM 687 C C . PHE A 1 90 ? -4.035 -6.115 -15.169 1.00 67.62 90 PHE A C 1
ATOM 689 O O . PHE A 1 90 ? -5.024 -5.474 -15.483 1.00 67.62 90 PHE A O 1
ATOM 696 N N . SER A 1 91 ? -2.800 -5.613 -15.176 1.00 61.00 91 SER A N 1
ATOM 697 C CA . SER A 1 91 ? -2.458 -4.349 -15.817 1.00 61.00 91 SER A CA 1
ATOM 698 C C . SER A 1 91 ? -2.897 -4.457 -17.288 1.00 61.00 91 SER A C 1
ATOM 700 O O . SER A 1 91 ? -2.246 -5.147 -18.073 1.00 61.00 91 SER A O 1
ATOM 702 N N . PRO A 1 92 ? -4.082 -3.923 -17.659 1.00 55.56 92 PRO A N 1
ATOM 703 C CA . PRO A 1 92 ? -4.561 -3.959 -19.019 1.00 55.56 92 PRO A CA 1
ATOM 704 C C . PRO A 1 92 ? -3.659 -3.027 -19.816 1.00 55.56 92 PRO A C 1
ATOM 706 O O . PRO A 1 92 ? -2.967 -2.169 -19.258 1.00 55.56 92 PRO A O 1
ATOM 709 N N . ASP A 1 93 ? -3.720 -3.130 -21.133 1.00 62.03 93 ASP A N 1
ATOM 710 C CA . ASP A 1 93 ? -3.242 -2.045 -21.967 1.00 62.03 93 ASP A CA 1
ATOM 711 C C . ASP A 1 93 ? -4.159 -0.832 -21.724 1.00 62.03 93 ASP A C 1
ATOM 713 O O . ASP A 1 93 ? -5.204 -0.671 -22.353 1.00 62.03 93 ASP A O 1
ATOM 717 N N . TRP A 1 94 ? -3.858 -0.050 -20.679 1.00 56.75 94 TRP A N 1
ATOM 718 C CA . TRP A 1 94 ? -4.720 1.028 -20.190 1.00 56.75 94 TRP A CA 1
ATOM 719 C C . TRP A 1 94 ? -4.961 2.066 -21.287 1.00 56.75 94 TRP A C 1
ATOM 721 O O . TRP A 1 94 ? -5.988 2.725 -21.289 1.00 56.75 94 TRP A O 1
ATOM 731 N N . PHE A 1 95 ? -4.053 2.184 -22.252 1.00 58.41 95 PHE A N 1
ATOM 732 C CA . PHE A 1 95 ? -4.146 3.161 -23.333 1.00 58.41 95 PHE A CA 1
ATOM 733 C C . PHE A 1 95 ? -4.483 2.528 -24.690 1.00 58.41 95 PHE A C 1
ATOM 735 O O . PHE A 1 95 ? -4.669 3.256 -25.663 1.00 58.41 95 PHE A O 1
ATOM 742 N N . GLY A 1 96 ? -4.633 1.201 -24.754 1.00 54.50 96 GLY A N 1
ATOM 743 C CA . GLY A 1 96 ? -5.150 0.486 -25.917 1.00 54.50 96 GLY A CA 1
ATOM 744 C C . GLY A 1 96 ? -6.670 0.326 -25.822 1.00 54.50 96 GLY A C 1
ATOM 745 O O . GLY A 1 96 ? -7.161 -0.543 -25.104 1.00 54.50 96 GLY A O 1
ATOM 746 N N . GLY A 1 97 ? -7.441 1.168 -26.519 1.00 60.38 97 GLY A N 1
ATOM 747 C CA . GLY A 1 97 ? -8.898 1.005 -26.626 1.00 60.38 97 GLY A CA 1
ATOM 748 C C . GLY A 1 97 ? -9.696 2.297 -26.823 1.00 60.38 97 GLY A C 1
ATOM 749 O O . GLY A 1 97 ? -9.155 3.401 -26.837 1.00 60.38 97 GLY A O 1
ATOM 750 N N . VAL A 1 98 ? -11.016 2.151 -26.972 1.00 59.03 98 VAL A N 1
ATOM 751 C CA . VAL A 1 98 ? -11.972 3.270 -27.067 1.00 59.03 98 VAL A CA 1
ATOM 752 C C . VAL A 1 98 ? -12.098 3.960 -25.698 1.00 59.03 98 VAL A C 1
ATOM 754 O O . VAL A 1 98 ? -12.123 3.296 -24.663 1.00 59.03 98 VAL A O 1
ATOM 757 N N . PHE A 1 99 ? -12.221 5.293 -25.673 1.00 64.12 99 PHE A N 1
ATOM 758 C CA . PHE A 1 99 ? -12.222 6.131 -24.456 1.00 64.12 99 PHE A CA 1
ATOM 759 C C . PHE A 1 99 ? -13.154 5.639 -23.323 1.00 64.12 99 PHE A C 1
ATOM 761 O O . PHE A 1 99 ? -12.818 5.725 -22.137 1.00 64.12 99 PHE A O 1
ATOM 768 N N . THR A 1 100 ? -14.317 5.086 -23.675 1.00 67.56 100 THR A N 1
ATOM 769 C CA . THR A 1 100 ? -15.309 4.568 -22.721 1.00 67.56 100 THR A CA 1
ATOM 770 C C . THR A 1 100 ? -14.792 3.372 -21.917 1.00 67.56 100 THR A C 1
ATOM 772 O O . THR A 1 100 ? -15.026 3.297 -20.710 1.00 67.56 100 THR A O 1
ATOM 775 N N . GLU A 1 101 ? -14.035 2.465 -22.543 1.00 76.69 101 GLU A N 1
ATOM 776 C CA . GLU A 1 101 ? -13.441 1.320 -21.842 1.00 76.69 101 GLU A CA 1
ATOM 777 C C . GLU A 1 101 ? -12.358 1.762 -20.861 1.00 76.69 101 GLU A C 1
ATOM 779 O O . GLU A 1 101 ? -12.266 1.234 -19.752 1.00 76.69 101 GLU A O 1
ATOM 784 N N . LEU A 1 102 ? -11.560 2.760 -21.249 1.00 73.94 102 LEU A N 1
ATOM 785 C CA . LEU A 1 102 ? -10.509 3.318 -20.405 1.00 73.94 102 LEU A CA 1
ATOM 786 C C . LEU A 1 102 ? -11.089 3.942 -19.130 1.00 73.94 102 LEU A C 1
ATOM 788 O O . LEU A 1 102 ? -10.615 3.660 -18.029 1.00 73.94 102 LEU A O 1
ATOM 792 N N . THR A 1 103 ? -12.165 4.722 -19.258 1.00 79.62 103 THR A N 1
ATOM 793 C CA . THR A 1 103 ? -12.820 5.349 -18.100 1.00 79.62 103 THR A CA 1
ATOM 794 C C . THR A 1 103 ? -13.371 4.295 -17.139 1.00 79.62 103 THR A C 1
ATOM 796 O O . THR A 1 103 ? -13.139 4.383 -15.934 1.00 79.62 103 THR A O 1
ATOM 799 N N . PHE A 1 104 ? -14.040 3.258 -17.655 1.00 83.38 104 PHE A N 1
ATOM 800 C CA . PHE A 1 104 ? -14.570 2.180 -16.817 1.00 83.38 104 PHE A CA 1
ATOM 801 C C . PHE A 1 104 ? -13.463 1.433 -16.064 1.00 83.38 104 PHE A C 1
ATOM 803 O O . PHE A 1 104 ? -13.569 1.231 -14.853 1.00 83.38 104 PHE A O 1
ATOM 810 N N . LYS A 1 105 ? -12.371 1.073 -16.754 1.00 81.75 105 LYS A N 1
ATOM 811 C CA . LYS A 1 105 ? -11.223 0.404 -16.129 1.00 81.75 105 LYS A CA 1
ATOM 812 C C . LYS A 1 105 ? -10.626 1.275 -15.014 1.00 81.75 105 LYS A C 1
ATOM 814 O O . LYS A 1 105 ? -10.307 0.752 -13.948 1.00 81.75 105 LYS A O 1
ATOM 819 N N . LEU A 1 106 ? -10.474 2.588 -15.229 1.00 82.12 106 LEU A N 1
ATOM 820 C CA . LEU A 1 106 ? -9.892 3.502 -14.233 1.00 82.12 106 LEU A CA 1
ATOM 821 C C . LEU A 1 106 ? -10.788 3.680 -13.009 1.00 82.12 106 LEU A C 1
ATOM 823 O O . LEU A 1 106 ? -10.283 3.701 -11.889 1.00 82.12 106 LEU A O 1
ATOM 827 N N . VAL A 1 107 ? -12.107 3.768 -13.200 1.00 88.50 107 VAL A N 1
ATOM 828 C CA . VAL A 1 107 ? -13.066 3.805 -12.086 1.00 88.50 107 VAL A CA 1
ATOM 829 C C . VAL A 1 107 ? -13.002 2.505 -11.291 1.00 88.50 10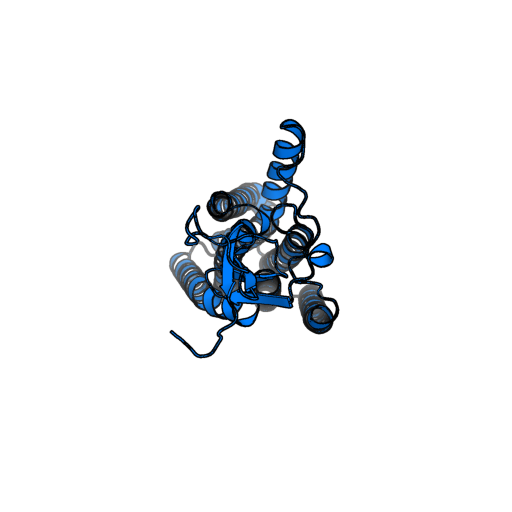7 VAL A C 1
ATOM 831 O O . VAL A 1 107 ? -12.930 2.541 -10.064 1.00 88.50 107 VAL A O 1
ATOM 834 N N . LEU A 1 108 ? -12.969 1.355 -11.969 1.00 88.88 108 LEU A N 1
ATOM 835 C CA . LEU A 1 108 ? -12.826 0.064 -11.302 1.00 88.88 108 LEU A CA 1
ATOM 836 C C . LEU A 1 108 ? -11.520 -0.006 -10.502 1.00 88.88 108 LEU A C 1
ATOM 838 O O . LEU A 1 108 ? -11.533 -0.445 -9.354 1.00 88.88 108 LEU A O 1
ATOM 842 N N . LEU A 1 109 ? -10.414 0.478 -11.072 1.00 87.31 109 LEU A N 1
ATOM 843 C CA . LEU A 1 109 ? -9.137 0.553 -10.373 1.00 87.31 109 LEU A CA 1
ATOM 844 C C . LEU A 1 109 ? -9.198 1.479 -9.157 1.00 87.31 109 LEU A C 1
ATOM 846 O O . LEU A 1 109 ? -8.685 1.113 -8.104 1.00 87.31 109 LEU A O 1
ATOM 850 N N . PHE A 1 110 ? -9.830 2.648 -9.288 1.00 90.56 110 PHE A N 1
ATOM 851 C CA . PHE A 1 110 ? -10.016 3.596 -8.188 1.00 90.56 110 PHE A CA 1
ATOM 852 C C . PHE A 1 110 ? -10.745 2.929 -7.023 1.00 90.56 110 PHE A C 1
ATOM 854 O O . PHE A 1 110 ? -10.274 2.950 -5.888 1.00 90.56 110 PHE A O 1
ATOM 861 N N . LEU A 1 111 ? -11.880 2.291 -7.318 1.00 94.12 111 LEU A N 1
ATOM 862 C CA . LEU A 1 111 ? -12.704 1.621 -6.318 1.00 94.12 111 LEU A CA 1
ATOM 863 C C . LEU A 1 111 ? -11.969 0.440 -5.682 1.00 94.12 111 LEU A C 1
ATOM 865 O O . LEU A 1 111 ? -12.022 0.276 -4.465 1.00 94.12 111 LEU A O 1
ATOM 869 N N . LEU A 1 112 ? -11.250 -0.350 -6.481 1.00 93.56 112 LEU A N 1
ATOM 870 C CA . LEU A 1 112 ? -10.465 -1.478 -5.993 1.00 93.56 112 LEU A CA 1
ATOM 871 C C . LEU A 1 112 ? -9.333 -1.011 -5.070 1.00 93.56 112 LEU A C 1
ATOM 873 O O . LEU A 1 112 ? -9.179 -1.533 -3.967 1.00 93.56 112 LEU A O 1
ATOM 877 N N . ALA A 1 113 ? -8.580 0.005 -5.492 1.00 94.06 113 ALA A N 1
ATOM 878 C CA . ALA A 1 113 ? -7.488 0.578 -4.715 1.00 94.06 113 ALA A CA 1
ATOM 879 C C . ALA A 1 113 ? -7.980 1.297 -3.447 1.00 94.06 113 ALA A C 1
ATOM 881 O O . ALA A 1 113 ? -7.214 1.419 -2.494 1.00 94.06 113 ALA A O 1
ATOM 882 N N . ALA A 1 114 ? -9.247 1.726 -3.394 1.00 97.19 114 ALA A N 1
ATOM 883 C CA . ALA A 1 114 ? -9.847 2.344 -2.210 1.00 97.19 114 ALA A CA 1
ATOM 884 C C . ALA A 1 114 ? -10.185 1.331 -1.106 1.00 97.19 114 ALA A C 1
ATOM 886 O O . ALA A 1 114 ? -10.236 1.708 0.064 1.00 97.19 114 ALA A O 1
ATOM 887 N N . LEU A 1 115 ? -10.396 0.052 -1.442 1.00 97.69 115 LEU A N 1
ATOM 888 C CA . LEU A 1 115 ? -10.774 -0.993 -0.483 1.00 97.69 115 LEU A CA 1
ATOM 889 C C . LEU A 1 115 ? -9.841 -1.123 0.735 1.00 97.69 115 LEU A C 1
ATOM 891 O O . LEU A 1 115 ? -10.366 -1.160 1.853 1.00 97.69 115 LEU A O 1
ATOM 895 N N . PRO A 1 116 ? -8.498 -1.184 0.597 1.00 98.00 116 PRO A N 1
ATOM 896 C CA . PRO A 1 116 ? -7.622 -1.263 1.764 1.00 98.00 116 PRO A CA 1
ATOM 897 C C . PRO A 1 116 ? -7.754 -0.035 2.669 1.00 98.00 116 PRO A C 1
ATOM 899 O O . PRO A 1 116 ? -7.802 -0.184 3.889 1.00 98.00 116 PRO A O 1
ATOM 902 N N . PHE A 1 117 ? -7.895 1.162 2.096 1.00 98.44 117 PHE A N 1
ATOM 903 C CA . PHE A 1 117 ? -8.068 2.400 2.858 1.00 98.44 117 PHE A CA 1
ATOM 904 C C . PHE A 1 117 ? -9.446 2.508 3.502 1.00 98.44 117 PHE A C 1
ATOM 906 O O . PHE A 1 117 ? -9.562 3.032 4.604 1.00 98.44 117 PHE A O 1
ATOM 913 N N . LEU A 1 118 ? -10.483 1.961 2.871 1.00 98.50 118 LEU A N 1
ATOM 914 C CA . LEU A 1 118 ? -11.810 1.852 3.468 1.00 98.50 118 LEU A CA 1
ATOM 915 C C . LEU A 1 118 ? -11.774 0.935 4.695 1.00 98.50 118 LEU A C 1
ATOM 917 O O . LEU A 1 118 ? -12.258 1.299 5.766 1.00 98.50 118 LEU A O 1
ATOM 921 N N . ALA A 1 119 ? -11.151 -0.238 4.575 1.00 98.38 119 ALA A N 1
ATOM 922 C CA . ALA A 1 119 ? -11.025 -1.175 5.685 1.00 98.38 119 ALA A CA 1
ATOM 923 C C . ALA A 1 119 ? -10.166 -0.609 6.834 1.00 98.38 119 ALA A C 1
ATOM 925 O O . ALA A 1 119 ? -10.553 -0.707 7.999 1.00 98.38 119 ALA A O 1
ATOM 926 N N . ALA A 1 120 ? -9.048 0.047 6.516 1.00 98.38 120 ALA A N 1
ATOM 927 C CA . ALA A 1 120 ? -8.189 0.703 7.500 1.00 98.38 120 ALA A CA 1
ATOM 928 C C . ALA A 1 120 ? -8.875 1.913 8.159 1.00 98.38 120 ALA A C 1
ATOM 930 O O . ALA A 1 120 ? -8.842 2.079 9.379 1.00 98.38 120 ALA A O 1
ATOM 931 N N . GLY A 1 121 ? -9.568 2.726 7.361 1.00 98.12 121 GLY A N 1
ATOM 932 C CA . GLY A 1 121 ? -10.348 3.868 7.824 1.00 98.12 121 GLY A CA 1
ATOM 933 C C . GLY A 1 121 ? -11.472 3.456 8.759 1.00 98.12 121 GLY A C 1
ATOM 934 O O . GLY A 1 121 ? -11.734 4.149 9.736 1.00 98.12 121 GLY A O 1
ATOM 935 N N . PHE A 1 122 ? -12.080 2.289 8.534 1.00 98.19 122 PHE A N 1
ATOM 936 C CA . PHE A 1 122 ? -13.076 1.735 9.446 1.00 98.19 122 PHE A CA 1
ATOM 937 C C . PHE A 1 122 ? -12.466 1.450 10.824 1.00 98.19 122 PHE A C 1
ATOM 939 O O . PHE A 1 122 ? -13.076 1.779 11.840 1.00 98.19 122 PHE A O 1
ATOM 946 N N . VAL A 1 123 ? -11.249 0.893 10.875 1.00 97.50 123 VAL A N 1
ATOM 947 C CA . VAL A 1 123 ? -10.527 0.637 12.133 1.00 97.50 123 VAL A CA 1
ATOM 948 C C . VAL A 1 123 ? -10.224 1.946 12.862 1.00 97.50 123 VAL A C 1
ATOM 950 O O . VAL A 1 123 ? -10.525 2.060 14.052 1.00 97.50 123 VAL A O 1
ATOM 953 N N . VAL A 1 124 ? -9.680 2.945 12.162 1.00 97.06 124 VAL A N 1
ATOM 954 C CA . VAL A 1 124 ? -9.334 4.242 12.765 1.00 97.06 124 VAL A CA 1
ATOM 955 C C . VAL A 1 124 ? -10.591 4.985 13.226 1.00 97.06 124 VAL A C 1
ATOM 957 O O . VAL A 1 124 ? -10.676 5.373 14.391 1.00 97.06 124 VAL A O 1
ATOM 960 N N . ALA A 1 125 ? -11.605 5.122 12.368 1.00 96.44 125 ALA A N 1
ATOM 961 C CA . ALA A 1 125 ? -12.842 5.833 12.687 1.00 96.44 125 ALA A CA 1
ATOM 962 C C . ALA A 1 125 ? -13.605 5.170 13.843 1.00 96.44 125 ALA A C 1
ATOM 964 O O . ALA A 1 125 ? -14.027 5.850 14.783 1.00 96.44 125 ALA A O 1
ATOM 965 N N . LEU A 1 126 ? -13.732 3.837 13.832 1.00 95.56 126 LEU A N 1
ATOM 966 C CA . LEU A 1 126 ? -14.359 3.114 14.935 1.00 95.56 126 LEU A CA 1
ATOM 967 C C . LEU A 1 126 ? -13.534 3.259 16.219 1.00 95.56 126 LEU A C 1
ATOM 969 O O . LEU A 1 126 ? -14.104 3.542 17.270 1.00 95.56 126 LEU A O 1
ATOM 973 N N . GLY A 1 127 ? -12.209 3.120 16.147 1.00 94.00 127 GLY A N 1
ATOM 974 C CA . GLY A 1 127 ? -11.317 3.283 17.296 1.00 94.00 127 GLY A CA 1
ATOM 975 C C . GLY A 1 127 ? -11.439 4.663 17.950 1.00 94.00 127 GLY A C 1
ATOM 976 O O . GLY A 1 127 ? -11.615 4.751 19.167 1.00 94.00 127 GLY A O 1
ATOM 977 N N . MET A 1 128 ? -11.437 5.724 17.139 1.00 92.81 128 MET A N 1
ATOM 978 C CA . MET A 1 128 ? -11.614 7.106 17.594 1.00 92.81 128 MET A CA 1
ATOM 979 C C . MET A 1 128 ? -13.007 7.340 18.195 1.00 92.81 128 MET A C 1
ATOM 981 O O . MET A 1 128 ? -13.114 7.945 19.261 1.00 92.81 128 MET A O 1
ATOM 985 N N . SER A 1 129 ? -14.070 6.795 17.586 1.00 91.88 129 SER A N 1
ATOM 986 C CA . SER A 1 129 ? -15.445 6.957 18.092 1.00 91.88 129 SER A CA 1
ATOM 987 C C . SER A 1 129 ? -15.651 6.375 19.500 1.00 91.88 129 SER A C 1
ATOM 989 O O . SER A 1 129 ? -16.430 6.907 20.287 1.00 91.88 129 SER A O 1
ATOM 991 N N . ARG A 1 130 ? -14.919 5.309 19.857 1.00 89.69 130 ARG A N 1
ATOM 992 C CA . ARG A 1 130 ? -15.062 4.594 21.142 1.00 89.69 130 ARG A CA 1
ATOM 993 C C . ARG A 1 130 ? -14.269 5.200 22.287 1.00 89.69 130 ARG A C 1
ATOM 995 O O . ARG A 1 130 ? -14.516 4.890 23.449 1.00 89.69 130 ARG A O 1
ATOM 1002 N N . ALA A 1 131 ? -13.288 6.030 21.972 1.00 82.88 131 ALA A N 1
ATOM 1003 C CA . ALA A 1 131 ? -12.363 6.588 22.946 1.00 82.88 131 ALA A CA 1
ATOM 1004 C C . ALA A 1 131 ? -12.210 8.102 22.751 1.00 82.88 131 ALA A C 1
ATOM 1006 O O . ALA A 1 131 ? -11.136 8.664 22.960 1.00 82.88 131 ALA A O 1
ATOM 1007 N N . ALA A 1 132 ? -13.329 8.767 22.437 1.00 81.88 132 ALA A N 1
ATOM 1008 C CA . ALA A 1 132 ? -13.417 10.217 22.268 1.00 81.88 132 ALA A CA 1
ATOM 1009 C C . ALA A 1 132 ? -12.886 10.995 23.489 1.00 81.88 132 ALA A C 1
ATOM 1011 O O . ALA A 1 132 ? -12.221 12.015 23.336 1.00 81.88 132 ALA A O 1
ATOM 1012 N N . LYS A 1 133 ? -13.087 10.473 24.711 1.00 83.56 133 LYS A N 1
ATOM 1013 C CA . LYS A 1 133 ? -12.558 11.072 25.955 1.00 83.56 133 LYS A CA 1
ATOM 1014 C C . LYS A 1 133 ? -11.024 11.129 26.005 1.00 83.56 133 LYS A C 1
ATOM 1016 O O . LYS A 1 133 ? -10.465 11.976 26.691 1.00 83.56 133 LYS A O 1
ATOM 1021 N N . THR A 1 134 ? -10.342 10.241 25.285 1.00 87.69 134 THR A N 1
ATOM 1022 C CA . THR A 1 134 ? -8.874 10.155 25.205 1.00 87.69 134 THR A CA 1
ATOM 1023 C C . THR A 1 134 ? -8.376 10.385 23.776 1.00 87.69 134 THR A C 1
ATOM 1025 O O . THR A 1 134 ? -7.348 9.832 23.383 1.00 87.69 134 THR A O 1
ATOM 1028 N N . ALA A 1 135 ? -9.098 11.192 22.990 1.00 89.38 135 ALA A N 1
ATOM 1029 C CA . ALA A 1 135 ? -8.785 11.442 21.583 1.00 89.38 135 ALA A CA 1
ATOM 1030 C C . ALA A 1 135 ? -7.361 11.983 21.377 1.00 89.38 135 ALA A C 1
ATOM 1032 O O . ALA A 1 135 ? -6.674 11.534 20.470 1.00 89.38 135 ALA A O 1
ATOM 1033 N N . HIS A 1 136 ? -6.873 12.861 22.262 1.00 91.69 136 HIS A N 1
ATOM 1034 C CA . HIS A 1 136 ? -5.503 13.389 22.204 1.00 91.69 136 HIS A CA 1
ATOM 1035 C C . HIS A 1 136 ? -4.435 12.279 22.243 1.00 91.69 136 HIS A C 1
ATOM 1037 O O . HIS A 1 136 ? -3.461 12.324 21.496 1.00 91.69 136 HIS A O 1
ATOM 1043 N N . SER A 1 137 ? -4.627 11.253 23.078 1.00 93.44 137 SER A N 1
ATOM 1044 C CA . SER A 1 137 ? -3.695 10.127 23.184 1.00 93.44 137 SER A CA 1
ATOM 1045 C C . SER A 1 137 ? -3.788 9.207 21.968 1.00 93.44 137 SER A C 1
ATOM 1047 O O . SER A 1 137 ? -2.761 8.772 21.454 1.00 93.44 137 SER A O 1
ATOM 1049 N N . LEU A 1 138 ? -4.998 8.934 21.470 1.00 93.25 138 LEU A N 1
ATOM 1050 C CA . LEU A 1 138 ? -5.168 8.146 20.246 1.00 93.25 138 LEU A CA 1
ATOM 1051 C C . LEU A 1 138 ? -4.598 8.853 19.017 1.00 93.25 138 LEU A C 1
ATOM 1053 O O . LEU A 1 138 ? -4.009 8.197 18.168 1.00 93.25 138 LEU A O 1
ATOM 1057 N N . TYR A 1 139 ? -4.724 10.175 18.952 1.00 94.75 139 TYR A N 1
ATOM 1058 C CA . TYR A 1 139 ? -4.123 10.988 17.905 1.00 94.75 139 TYR A CA 1
ATOM 1059 C C . TYR A 1 139 ? -2.590 10.944 17.960 1.00 94.75 139 TYR A C 1
ATOM 1061 O O . TYR A 1 139 ? -1.939 10.840 16.927 1.00 94.75 139 TYR A O 1
ATOM 1069 N N . ALA A 1 140 ? -1.993 10.922 19.157 1.00 96.62 140 ALA A N 1
ATOM 1070 C CA . ALA A 1 140 ? -0.551 10.710 19.295 1.00 96.62 140 ALA A CA 1
ATOM 1071 C C . ALA A 1 140 ? -0.110 9.330 18.767 1.00 96.62 140 ALA A C 1
ATOM 1073 O O . ALA A 1 140 ? 0.912 9.230 18.091 1.00 96.62 14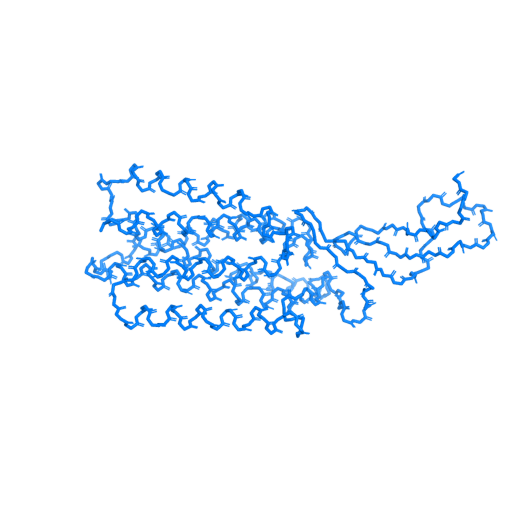0 ALA A O 1
ATOM 1074 N N . TRP A 1 141 ? -0.888 8.273 19.032 1.00 97.31 141 TRP A N 1
ATOM 1075 C CA . TRP A 1 141 ? -0.643 6.939 18.468 1.00 97.31 141 TRP A CA 1
ATOM 1076 C C . TRP A 1 141 ? -0.786 6.909 16.943 1.00 97.31 141 TRP A C 1
ATOM 1078 O O . TRP A 1 141 ? 0.047 6.302 16.274 1.00 97.31 141 TRP A O 1
ATOM 1088 N N . ASP A 1 142 ? -1.811 7.569 16.404 1.00 97.44 142 ASP A N 1
ATOM 1089 C CA . ASP A 1 142 ? -2.048 7.713 14.965 1.00 97.44 142 ASP A CA 1
ATOM 1090 C C . ASP A 1 142 ? -0.865 8.399 14.264 1.00 97.44 142 ASP A C 1
ATOM 1092 O O . ASP A 1 142 ? -0.289 7.829 13.337 1.00 97.44 142 ASP A O 1
ATOM 1096 N N . LEU A 1 143 ? -0.422 9.553 14.781 1.00 97.81 143 LEU A N 1
ATOM 1097 C CA . LEU A 1 143 ? 0.726 10.294 14.248 1.00 97.81 143 LEU A CA 1
ATOM 1098 C C . LEU A 1 143 ? 2.039 9.512 14.346 1.00 97.81 143 LEU A C 1
ATOM 1100 O O . LEU A 1 143 ? 2.829 9.516 13.401 1.00 97.81 143 LEU A O 1
ATOM 1104 N N . LEU A 1 144 ? 2.284 8.829 15.469 1.00 98.12 144 LEU A N 1
ATOM 1105 C CA . LEU A 1 144 ? 3.469 7.986 15.632 1.00 98.12 144 LEU A CA 1
ATOM 1106 C C . LEU A 1 144 ? 3.462 6.829 14.625 1.00 98.12 144 LEU A C 1
ATOM 1108 O O . LEU A 1 144 ? 4.481 6.549 13.996 1.00 98.12 144 LEU A O 1
ATOM 1112 N N . GLY A 1 145 ? 2.303 6.199 14.433 1.00 98.19 145 GLY A N 1
ATOM 1113 C CA . GLY A 1 145 ? 2.089 5.176 13.417 1.00 98.19 145 GLY A CA 1
ATOM 1114 C C . GLY A 1 145 ? 2.372 5.684 12.007 1.00 98.19 145 GLY A C 1
ATOM 1115 O O . GLY A 1 145 ? 3.194 5.108 11.297 1.00 98.19 145 GLY A O 1
ATOM 1116 N N . ALA A 1 146 ? 1.743 6.794 11.625 1.00 98.12 146 ALA A N 1
ATOM 1117 C CA . ALA A 1 146 ? 1.919 7.437 10.326 1.00 98.12 146 ALA A CA 1
ATOM 1118 C C . ALA A 1 146 ? 3.389 7.804 10.052 1.00 98.12 146 ALA A C 1
ATOM 1120 O O . ALA A 1 146 ? 3.927 7.461 8.999 1.00 98.12 146 ALA A O 1
ATOM 1121 N N . GLY A 1 147 ? 4.072 8.423 11.023 1.00 98.38 147 GLY A N 1
ATOM 1122 C CA . GLY A 1 147 ? 5.489 8.781 10.910 1.00 98.38 147 GLY A CA 1
ATOM 1123 C C . GLY A 1 147 ? 6.405 7.564 10.742 1.00 98.38 147 GLY A C 1
ATOM 1124 O O . GLY A 1 147 ? 7.293 7.566 9.886 1.00 98.38 147 GLY A O 1
ATOM 1125 N N . LEU A 1 148 ? 6.155 6.488 11.498 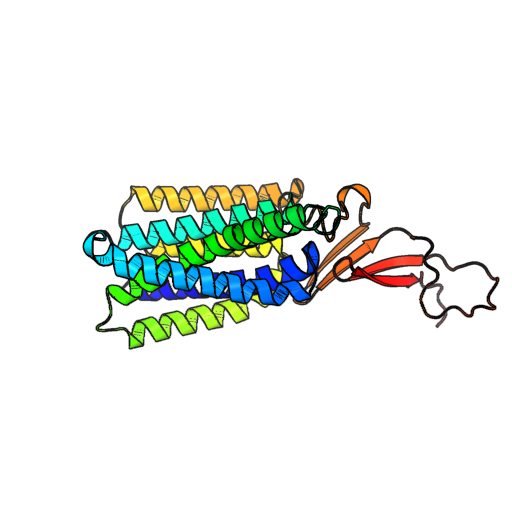1.00 98.25 148 LEU A N 1
ATOM 1126 C CA . LEU A 1 148 ? 6.858 5.215 11.316 1.00 98.25 148 LEU A CA 1
ATOM 1127 C C . LEU A 1 148 ? 6.547 4.580 9.955 1.00 98.25 148 LEU A C 1
ATOM 1129 O O . LEU A 1 148 ? 7.444 4.003 9.348 1.00 98.25 148 LEU A O 1
ATOM 1133 N N . GLY A 1 149 ? 5.321 4.721 9.446 1.00 97.94 149 GLY A N 1
ATOM 1134 C CA . GLY A 1 149 ? 4.929 4.287 8.102 1.00 97.94 149 GLY A CA 1
ATOM 1135 C C . GLY A 1 149 ? 5.735 4.978 7.008 1.00 97.94 149 GLY A C 1
ATOM 1136 O O . GLY A 1 149 ? 6.285 4.300 6.136 1.00 97.94 149 GLY A O 1
ATOM 1137 N N . CYS A 1 150 ? 5.902 6.301 7.097 1.00 96.75 150 CYS A N 1
ATOM 1138 C CA . CYS A 1 150 ? 6.779 7.057 6.199 1.00 96.75 150 CYS A CA 1
ATOM 1139 C C . CYS A 1 150 ? 8.214 6.513 6.224 1.00 96.75 150 CYS A C 1
ATOM 1141 O O . CYS A 1 150 ? 8.777 6.193 5.176 1.00 96.75 150 CYS A O 1
ATOM 1143 N N . ALA A 1 151 ? 8.798 6.368 7.419 1.00 97.38 151 ALA A N 1
ATOM 1144 C CA . ALA A 1 151 ? 10.177 5.907 7.574 1.00 97.38 151 ALA A CA 1
ATOM 1145 C C . ALA A 1 151 ? 10.373 4.462 7.087 1.00 97.38 151 ALA A C 1
ATOM 1147 O O . ALA A 1 151 ? 11.365 4.165 6.424 1.00 97.38 151 ALA A O 1
ATOM 1148 N N . LEU A 1 152 ? 9.421 3.570 7.379 1.00 96.62 152 LEU A N 1
ATOM 1149 C CA . LEU A 1 152 ? 9.477 2.151 7.024 1.00 96.62 152 LEU A CA 1
ATOM 1150 C C . LEU A 1 152 ? 9.265 1.905 5.524 1.00 96.62 152 LEU A C 1
ATOM 1152 O O . LEU A 1 152 ? 9.757 0.915 4.986 1.00 96.62 152 LEU A O 1
ATOM 1156 N N . THR A 1 153 ? 8.584 2.811 4.824 1.00 96.12 153 THR A N 1
ATOM 1157 C CA . THR A 1 153 ? 8.341 2.676 3.381 1.00 96.12 153 THR A CA 1
ATOM 1158 C C . THR A 1 153 ? 9.641 2.593 2.578 1.00 96.12 153 THR A C 1
ATOM 1160 O O . THR A 1 153 ? 9.758 1.768 1.671 1.00 96.12 153 THR A O 1
ATOM 1163 N N . VAL A 1 154 ? 10.644 3.405 2.924 1.00 95.06 154 VAL A N 1
ATOM 1164 C CA . VAL A 1 154 ? 11.933 3.462 2.213 1.00 95.06 154 VAL A CA 1
ATOM 1165 C C . VAL A 1 154 ? 12.672 2.113 2.217 1.00 95.06 154 VAL A C 1
ATOM 1167 O O . VAL A 1 154 ? 12.999 1.620 1.129 1.00 95.06 154 VAL A O 1
ATOM 1170 N N . PRO A 1 155 ? 12.941 1.472 3.376 1.00 95.75 155 PRO A N 1
ATOM 1171 C CA . PRO A 1 155 ? 13.571 0.159 3.394 1.00 95.75 155 PRO A CA 1
ATOM 1172 C C . PRO A 1 155 ? 12.670 -0.924 2.794 1.00 95.75 155 PRO A C 1
ATOM 1174 O O . PRO A 1 155 ? 13.191 -1.788 2.096 1.00 95.75 155 PRO A O 1
ATOM 1177 N N . LEU A 1 156 ? 11.342 -0.868 2.977 1.00 94.75 156 LEU A N 1
ATOM 1178 C CA . LEU A 1 156 ? 10.433 -1.841 2.356 1.00 94.75 156 LEU A CA 1
ATOM 1179 C C . LEU A 1 156 ? 10.553 -1.834 0.825 1.00 94.75 156 LEU A C 1
ATOM 1181 O O . LEU A 1 156 ? 10.752 -2.888 0.224 1.00 94.75 156 LEU A O 1
ATOM 1185 N N . LEU A 1 157 ? 10.504 -0.655 0.199 1.00 92.69 157 LEU A N 1
ATOM 1186 C CA . LEU A 1 157 ? 10.669 -0.520 -1.251 1.00 92.69 157 LEU A CA 1
ATOM 1187 C C . LEU A 1 157 ? 12.074 -0.915 -1.716 1.00 92.69 157 LEU A C 1
ATOM 1189 O O . LEU A 1 157 ? 12.216 -1.567 -2.747 1.00 92.69 157 LEU A O 1
ATOM 1193 N N . SER A 1 158 ? 13.110 -0.549 -0.961 1.00 90.25 158 SER A N 1
ATOM 1194 C CA . SER A 1 158 ? 14.503 -0.814 -1.349 1.00 90.25 158 SER A CA 1
ATOM 1195 C C . SER A 1 158 ? 14.886 -2.292 -1.244 1.00 90.25 158 SER A C 1
ATOM 1197 O O . SER A 1 158 ? 15.688 -2.774 -2.041 1.00 90.25 158 SER A O 1
ATOM 1199 N N . LEU A 1 159 ? 14.328 -3.012 -0.267 1.00 90.19 159 LEU A N 1
ATOM 1200 C CA . LEU A 1 159 ? 14.624 -4.426 -0.029 1.00 90.19 159 LEU A CA 1
ATOM 1201 C C . LEU A 1 159 ? 13.712 -5.354 -0.834 1.00 90.19 159 LEU A C 1
ATOM 1203 O O . LEU A 1 159 ? 14.169 -6.381 -1.332 1.00 90.19 159 LEU A O 1
ATOM 1207 N N . PHE A 1 160 ? 12.427 -5.010 -0.954 1.00 89.31 160 PHE A N 1
ATOM 1208 C CA . PHE A 1 160 ? 11.413 -5.916 -1.497 1.00 89.31 160 PHE A CA 1
ATOM 1209 C C . PHE A 1 160 ? 10.835 -5.463 -2.844 1.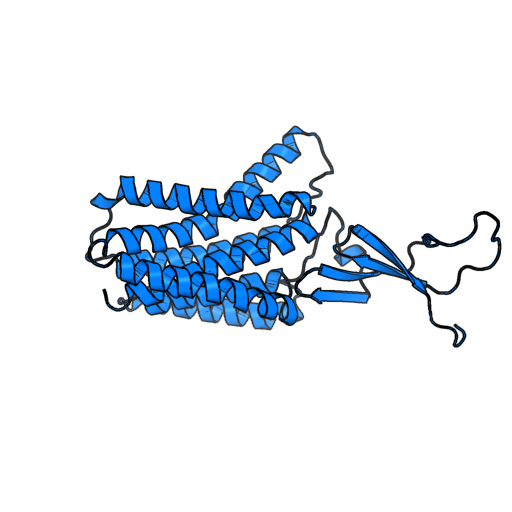00 89.31 160 PHE A C 1
ATOM 1211 O O . PHE A 1 160 ? 10.268 -6.284 -3.566 1.00 89.31 160 PHE A O 1
ATOM 1218 N N . GLY A 1 161 ? 11.009 -4.195 -3.224 1.00 89.25 161 GLY A N 1
ATOM 1219 C CA . GLY A 1 161 ? 10.344 -3.592 -4.380 1.00 89.25 161 GLY A CA 1
ATOM 1220 C C . GLY A 1 161 ? 8.863 -3.307 -4.131 1.00 89.25 161 GLY A C 1
ATOM 1221 O O . GLY A 1 161 ? 8.357 -3.546 -3.040 1.00 89.25 161 GLY A O 1
ATOM 1222 N N . GLY A 1 162 ? 8.156 -2.791 -5.141 1.00 88.19 162 GLY A N 1
ATOM 1223 C CA . GLY A 1 162 ? 6.758 -2.353 -5.002 1.00 88.19 162 GLY A CA 1
ATOM 1224 C C . GLY A 1 162 ? 5.799 -3.456 -4.519 1.00 88.19 162 GLY A C 1
ATOM 1225 O O . GLY A 1 162 ? 5.293 -3.354 -3.402 1.00 88.19 162 GLY A O 1
ATOM 1226 N N . PRO A 1 163 ? 5.567 -4.524 -5.307 1.00 90.88 163 PRO A N 1
ATOM 1227 C CA . PRO A 1 163 ? 4.535 -5.512 -4.980 1.00 90.88 163 PRO A CA 1
ATOM 1228 C C . PRO A 1 163 ? 4.762 -6.254 -3.654 1.00 90.88 163 PRO A C 1
ATOM 1230 O O . PRO A 1 163 ? 3.902 -6.292 -2.774 1.00 90.88 163 PRO A O 1
ATOM 1233 N N . LYS A 1 164 ? 5.978 -6.778 -3.435 1.00 91.62 164 LYS A N 1
ATOM 1234 C CA . LYS A 1 164 ? 6.310 -7.458 -2.173 1.00 91.62 164 LYS A CA 1
ATOM 1235 C C . LYS A 1 164 ? 6.270 -6.504 -0.979 1.00 91.62 164 LYS A C 1
ATOM 1237 O O . LYS A 1 164 ? 5.856 -6.926 0.095 1.00 91.62 164 LYS A O 1
ATOM 1242 N N . ALA A 1 165 ? 6.631 -5.228 -1.128 1.00 94.44 165 ALA A N 1
ATOM 1243 C CA . ALA A 1 165 ? 6.449 -4.271 -0.037 1.00 94.44 165 ALA A CA 1
ATOM 1244 C C . ALA A 1 165 ? 4.971 -4.164 0.378 1.00 94.44 165 ALA A C 1
ATOM 1246 O O . ALA A 1 165 ? 4.687 -4.127 1.574 1.00 94.44 165 ALA A O 1
ATOM 1247 N N . LEU A 1 166 ? 4.025 -4.210 -0.568 1.00 94.81 166 LEU A N 1
ATOM 1248 C CA . LEU A 1 166 ? 2.591 -4.178 -0.259 1.00 94.81 166 LEU A CA 1
ATOM 1249 C C . LEU A 1 166 ? 2.132 -5.434 0.505 1.00 94.81 166 LEU A C 1
ATOM 1251 O O . LEU A 1 166 ? 1.375 -5.331 1.471 1.00 94.81 166 LEU A O 1
ATOM 1255 N N . VAL A 1 167 ? 2.663 -6.612 0.155 1.00 94.62 167 VAL A N 1
ATOM 1256 C CA . VAL A 1 167 ? 2.429 -7.865 0.902 1.00 94.62 167 VAL A CA 1
ATOM 1257 C C . VAL A 1 167 ? 3.010 -7.798 2.320 1.00 94.62 167 VAL A C 1
ATOM 1259 O O . VAL A 1 167 ? 2.374 -8.253 3.273 1.00 94.62 167 VAL A O 1
ATOM 1262 N N . ALA A 1 168 ? 4.186 -7.189 2.498 1.00 95.94 168 ALA A N 1
ATOM 1263 C CA . ALA A 1 168 ? 4.760 -6.969 3.826 1.00 95.94 168 ALA A CA 1
ATOM 1264 C C . ALA A 1 168 ? 3.864 -6.052 4.678 1.00 95.94 168 ALA A C 1
ATOM 1266 O O . ALA A 1 168 ? 3.622 -6.335 5.853 1.00 95.94 168 ALA A O 1
ATOM 1267 N N . VAL A 1 169 ? 3.297 -4.999 4.081 1.00 97.88 169 VAL A N 1
ATOM 1268 C CA . VAL A 1 169 ? 2.323 -4.129 4.758 1.00 97.88 169 VAL A CA 1
ATOM 1269 C C . VAL A 1 169 ? 1.025 -4.878 5.085 1.00 97.88 169 VAL A C 1
ATOM 1271 O O . VAL A 1 169 ? 0.476 -4.690 6.171 1.00 97.88 169 VAL A O 1
ATOM 1274 N N . ALA A 1 170 ? 0.571 -5.802 4.233 1.00 97.75 170 ALA A N 1
ATOM 1275 C CA . ALA A 1 170 ? -0.562 -6.676 4.547 1.00 97.75 170 ALA A CA 1
ATOM 1276 C C . ALA A 1 170 ? -0.290 -7.564 5.778 1.00 97.75 170 ALA A C 1
ATOM 1278 O O . ALA A 1 170 ? -1.168 -7.735 6.628 1.00 97.75 170 ALA A O 1
ATOM 1279 N N . ALA A 1 171 ? 0.937 -8.070 5.940 1.00 97.56 171 ALA A N 1
ATOM 1280 C CA . ALA A 1 171 ? 1.331 -8.810 7.140 1.00 97.56 171 ALA A CA 1
ATOM 1281 C C . ALA A 1 171 ? 1.316 -7.929 8.406 1.00 97.56 171 ALA A C 1
ATOM 1283 O O . ALA A 1 171 ? 0.901 -8.391 9.473 1.00 97.56 171 ALA A O 1
ATOM 1284 N N . LEU A 1 172 ? 1.699 -6.652 8.294 1.00 98.06 172 LEU A N 1
ATOM 1285 C CA . LEU A 1 172 ? 1.589 -5.676 9.388 1.00 98.06 172 LEU A CA 1
ATOM 1286 C C . LEU A 1 172 ? 0.125 -5.355 9.731 1.00 98.06 172 LEU A C 1
ATOM 1288 O O . LEU A 1 172 ? -0.215 -5.258 10.911 1.00 98.06 172 LEU A O 1
ATOM 1292 N N . ALA A 1 173 ? -0.764 -5.281 8.735 1.00 98.19 173 ALA A N 1
ATOM 1293 C CA . ALA A 1 173 ? -2.202 -5.115 8.958 1.00 98.19 173 ALA A CA 1
ATOM 1294 C C . ALA A 1 173 ? -2.804 -6.318 9.712 1.00 98.19 173 ALA A C 1
ATOM 1296 O O . ALA A 1 173 ? -3.573 -6.142 10.657 1.00 98.19 173 ALA A O 1
ATOM 1297 N N . LEU A 1 174 ? -2.375 -7.550 9.413 1.00 97.88 174 LEU A N 1
ATOM 1298 C CA . LEU A 1 174 ? -2.723 -8.716 10.240 1.00 97.88 174 LEU A CA 1
ATOM 1299 C C . LEU A 1 174 ? -2.141 -8.628 11.658 1.00 97.88 174 LEU A C 1
ATOM 1301 O O . LEU A 1 174 ? -2.797 -9.041 12.613 1.00 97.88 174 LEU A O 1
ATOM 1305 N N . GLY A 1 175 ? -0.954 -8.038 11.820 1.00 97.25 175 GLY A N 1
ATOM 1306 C CA . GLY A 1 175 ? -0.405 -7.681 13.130 1.00 97.25 175 GLY A CA 1
ATOM 1307 C C . GLY A 1 175 ? -1.345 -6.767 13.923 1.00 97.25 175 GLY A C 1
ATOM 1308 O O . GLY A 1 175 ? -1.611 -7.030 15.097 1.00 97.25 175 GLY A O 1
ATOM 1309 N N . SER A 1 176 ? -1.933 -5.760 13.270 1.00 96.88 176 SER A N 1
ATOM 1310 C CA . SER A 1 176 ? -2.949 -4.884 13.877 1.00 96.88 176 SER A CA 1
ATOM 1311 C C . SER A 1 176 ? -4.178 -5.686 14.324 1.00 96.88 176 SER A C 1
ATOM 1313 O O . SER A 1 176 ? -4.639 -5.550 15.462 1.00 96.88 176 SER A O 1
ATOM 1315 N N . ALA A 1 177 ? -4.639 -6.631 13.497 1.00 96.38 177 ALA A N 1
ATOM 1316 C CA . ALA A 1 177 ? -5.738 -7.524 13.861 1.00 96.38 177 ALA A CA 1
ATOM 1317 C C . ALA A 1 177 ? -5.428 -8.396 15.092 1.00 96.38 177 ALA A C 1
ATOM 1319 O O . ALA A 1 177 ? -6.288 -8.581 15.960 1.00 96.38 177 ALA A O 1
ATOM 1320 N N . LEU A 1 178 ? -4.197 -8.908 15.201 1.00 96.06 178 LEU A N 1
ATOM 1321 C CA . LEU A 1 178 ? -3.746 -9.710 16.342 1.00 96.06 178 LEU A CA 1
ATOM 1322 C C . LEU A 1 178 ? -3.690 -8.896 17.642 1.00 96.06 178 LEU A C 1
ATOM 1324 O O . LEU A 1 178 ? -4.037 -9.422 18.702 1.00 96.06 178 LEU A O 1
ATOM 1328 N N . ILE A 1 179 ? -3.308 -7.619 17.572 1.00 95.81 179 ILE A N 1
ATOM 1329 C CA . ILE A 1 179 ? -3.318 -6.708 18.727 1.00 95.81 179 ILE A CA 1
ATOM 1330 C C . ILE A 1 179 ? -4.760 -6.437 19.179 1.00 95.81 179 ILE A C 1
ATOM 1332 O O . ILE A 1 179 ? -5.062 -6.526 20.377 1.00 95.81 179 ILE A O 1
ATOM 1336 N N . ALA A 1 180 ? -5.649 -6.155 18.222 1.00 93.19 180 ALA A N 1
ATOM 1337 C CA . ALA A 1 180 ? -7.047 -5.822 18.470 1.00 93.19 180 ALA A CA 1
ATOM 1338 C C . ALA A 1 180 ? -7.861 -6.995 19.042 1.00 93.19 180 ALA A C 1
ATOM 1340 O O . ALA A 1 180 ? -8.764 -6.789 19.852 1.00 93.19 180 ALA A O 1
ATOM 1341 N N . CYS A 1 181 ? -7.562 -8.236 18.645 1.00 89.38 181 CYS A N 1
ATOM 1342 C CA . CYS A 1 181 ? -8.423 -9.376 18.947 1.00 89.38 181 CYS A CA 1
ATOM 1343 C C . CYS A 1 181 ? -8.403 -9.822 20.430 1.00 89.38 181 CYS A C 1
ATOM 1345 O O . CYS A 1 181 ? -7.358 -9.971 21.067 1.00 89.38 181 CYS A O 1
ATOM 1347 N N . LYS A 1 182 ? -9.597 -10.121 20.970 1.00 84.12 182 LYS A N 1
ATOM 1348 C CA . LYS A 1 182 ? -9.791 -10.855 22.242 1.00 84.12 182 LYS A CA 1
ATOM 1349 C C . LYS A 1 182 ? -10.309 -12.282 22.058 1.00 84.12 182 LYS A C 1
ATOM 1351 O O . LYS A 1 182 ? -9.999 -13.158 22.859 1.00 84.12 182 LYS A O 1
ATOM 1356 N N . GLY A 1 183 ? -11.118 -12.522 21.026 1.00 84.06 183 GLY A N 1
ATOM 1357 C CA . GLY A 1 183 ? -11.753 -13.818 20.785 1.00 84.06 183 GLY A CA 1
ATOM 1358 C C . GLY A 1 183 ? -10.815 -14.824 20.116 1.00 84.06 183 GLY A C 1
ATOM 1359 O O . GLY A 1 183 ? -10.119 -14.484 19.159 1.00 84.06 183 GLY A O 1
ATOM 1360 N N . ARG A 1 184 ? -10.853 -16.086 20.570 1.00 86.38 184 ARG A N 1
ATOM 1361 C CA . ARG A 1 184 ? -10.041 -17.188 20.018 1.00 86.38 184 ARG A CA 1
ATOM 1362 C C . ARG A 1 184 ? -10.255 -17.408 18.516 1.00 86.38 184 ARG A C 1
ATOM 1364 O O . ARG A 1 184 ? -9.280 -17.624 17.808 1.00 86.38 184 ARG A O 1
ATOM 1371 N N . GLY A 1 185 ? -11.494 -17.293 18.029 1.00 90.75 185 GLY A N 1
ATOM 1372 C CA . GLY A 1 185 ? -11.815 -17.500 16.610 1.00 90.75 185 GLY A CA 1
ATOM 1373 C C . GLY A 1 185 ? -11.158 -16.472 15.684 1.00 90.75 185 GLY A C 1
ATOM 1374 O O . GLY A 1 185 ? -10.460 -16.842 14.746 1.00 90.75 185 GLY A O 1
ATOM 1375 N N . VAL A 1 186 ? -11.310 -15.178 15.986 1.00 90.00 186 VAL A N 1
ATOM 1376 C CA . VAL A 1 186 ? -10.723 -14.093 15.173 1.00 90.00 186 VAL A CA 1
ATOM 1377 C C . VAL A 1 186 ? -9.199 -14.126 15.236 1.00 90.00 186 VAL A C 1
ATOM 1379 O O . VAL A 1 186 ? -8.539 -13.963 14.216 1.00 90.00 186 VAL A O 1
ATOM 1382 N N . ARG A 1 187 ? -8.633 -14.410 16.417 1.00 92.50 187 ARG A N 1
ATOM 1383 C CA . ARG A 1 187 ? -7.187 -14.587 16.572 1.00 92.50 187 ARG A CA 1
ATOM 1384 C C . ARG A 1 187 ? -6.663 -15.741 15.718 1.00 92.50 187 ARG A C 1
ATOM 1386 O O . ARG A 1 187 ? -5.652 -15.575 15.049 1.00 92.50 187 ARG A O 1
ATOM 1393 N N . GLY A 1 188 ? -7.351 -16.885 15.728 1.00 93.94 188 GLY A N 1
ATOM 1394 C CA . GLY A 1 188 ? -7.012 -18.031 14.884 1.00 93.94 188 GLY A CA 1
ATOM 1395 C C . GLY A 1 188 ? -7.040 -17.672 13.400 1.00 93.94 188 GLY A C 1
ATOM 1396 O O . GLY A 1 188 ? -6.075 -17.939 12.696 1.00 93.94 188 GLY A O 1
ATOM 1397 N N . ALA A 1 189 ? -8.088 -16.982 12.944 1.00 94.75 189 ALA A N 1
ATOM 1398 C CA . ALA A 1 189 ? -8.199 -16.543 11.554 1.00 94.75 189 ALA A CA 1
ATOM 1399 C C . ALA A 1 189 ? -7.091 -15.551 11.149 1.00 94.75 189 ALA A C 1
ATOM 1401 O O . ALA A 1 189 ? -6.521 -15.687 10.070 1.00 94.75 189 ALA A O 1
ATOM 1402 N N . ALA A 1 190 ? -6.736 -14.595 12.016 1.00 94.75 190 ALA A N 1
ATOM 1403 C CA . ALA A 1 190 ? -5.632 -13.667 11.766 1.00 94.75 190 ALA A CA 1
ATOM 1404 C C . ALA A 1 190 ? -4.269 -14.383 11.709 1.00 94.75 190 ALA A C 1
ATOM 1406 O O . ALA A 1 190 ? -3.464 -14.086 10.831 1.00 94.75 190 ALA A O 1
ATOM 1407 N N . LEU A 1 191 ? -4.028 -15.363 12.591 1.00 96.06 191 LEU A N 1
ATOM 1408 C CA . LEU A 1 191 ? -2.815 -16.191 12.560 1.00 96.06 191 LEU A CA 1
ATOM 1409 C C . LEU A 1 191 ? -2.740 -17.044 11.292 1.00 96.06 191 LEU A C 1
ATOM 1411 O O . LEU A 1 191 ? -1.692 -17.099 10.662 1.00 96.06 191 LEU A O 1
ATOM 1415 N N . VAL A 1 192 ? -3.848 -17.674 10.894 1.00 96.19 192 VAL A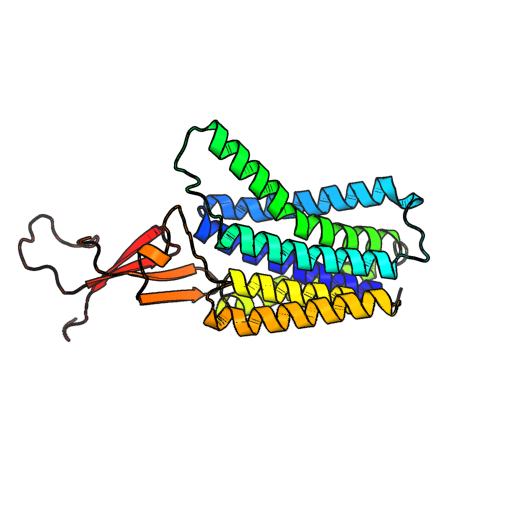 N 1
ATOM 1416 C CA . VAL A 1 192 ? -3.926 -18.439 9.643 1.00 96.19 192 VAL A CA 1
A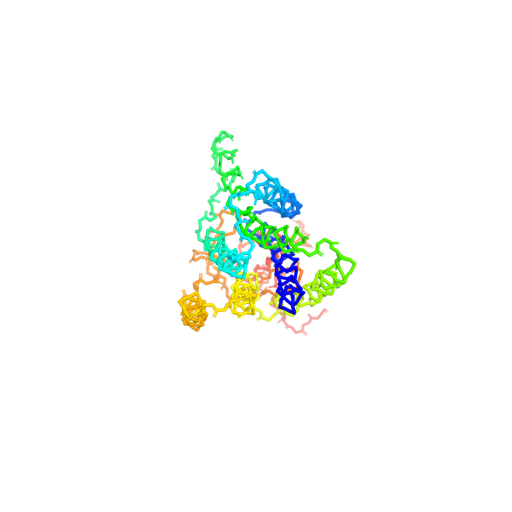TOM 1417 C C . VAL A 1 192 ? -3.659 -17.530 8.448 1.00 96.19 192 VAL A C 1
ATOM 1419 O O . VAL A 1 192 ? -2.844 -17.879 7.603 1.00 96.19 192 VAL A O 1
ATOM 1422 N N . GLY A 1 193 ? -4.266 -16.340 8.404 1.00 94.88 193 GLY A N 1
ATOM 1423 C CA . GLY A 1 193 ? -3.971 -15.345 7.373 1.00 94.88 193 GLY A CA 1
ATOM 1424 C C . GLY A 1 193 ? -2.486 -14.981 7.331 1.00 94.88 193 GLY A C 1
ATOM 1425 O O . GLY A 1 193 ? -1.902 -14.909 6.255 1.00 94.88 193 GLY A O 1
ATOM 1426 N N . TRP A 1 194 ? -1.850 -14.824 8.495 1.00 95.00 194 TRP A N 1
ATOM 1427 C CA . TRP A 1 194 ? -0.434 -14.469 8.590 1.00 95.00 194 TRP A CA 1
ATOM 1428 C C . TRP A 1 194 ? 0.466 -15.607 8.094 1.00 95.00 194 TRP A C 1
ATOM 1430 O O . TRP A 1 194 ? 1.413 -15.365 7.351 1.00 95.00 194 TRP A O 1
ATOM 1440 N N . LEU A 1 195 ? 0.121 -16.856 8.421 1.00 95.62 195 LEU A N 1
ATOM 1441 C CA . LEU A 1 195 ? 0.797 -18.050 7.907 1.00 95.62 195 LEU A CA 1
ATOM 1442 C C . LEU A 1 195 ? 0.619 -18.210 6.393 1.00 95.62 195 LEU A C 1
ATOM 1444 O O . LEU A 1 195 ? 1.588 -18.523 5.707 1.00 95.62 195 LEU A O 1
ATOM 1448 N N . ILE A 1 196 ? -0.582 -17.961 5.862 1.00 94.69 196 ILE A N 1
ATOM 1449 C CA . ILE A 1 196 ? -0.845 -17.986 4.417 1.00 94.69 196 ILE A CA 1
ATOM 1450 C C . ILE A 1 196 ? -0.001 -16.922 3.715 1.00 94.69 196 ILE A C 1
ATOM 1452 O O . ILE A 1 196 ? 0.648 -17.234 2.721 1.00 94.69 196 ILE A O 1
ATOM 1456 N N . LEU A 1 197 ? 0.057 -15.692 4.240 1.00 93.31 197 LEU A N 1
ATOM 1457 C CA . LEU A 1 197 ? 0.927 -14.653 3.683 1.00 93.31 197 LEU A CA 1
ATOM 1458 C C . LEU A 1 197 ? 2.403 -15.035 3.758 1.00 93.31 197 LEU A C 1
ATOM 1460 O O . LEU A 1 197 ? 3.123 -14.809 2.792 1.00 93.31 197 LEU A O 1
ATOM 1464 N N . GLY A 1 198 ? 2.849 -15.653 4.853 1.00 92.62 198 GLY A N 1
ATOM 1465 C CA . GLY A 1 198 ? 4.210 -16.176 4.972 1.00 92.62 198 GLY A CA 1
ATOM 1466 C C . GLY A 1 198 ? 4.516 -17.252 3.924 1.00 92.62 198 GLY A C 1
ATOM 1467 O O . GLY A 1 198 ? 5.547 -17.196 3.260 1.00 92.62 198 GLY A O 1
ATOM 1468 N N . ALA A 1 199 ? 3.598 -18.193 3.706 1.00 90.50 199 ALA A N 1
ATOM 1469 C CA . ALA A 1 199 ? 3.742 -19.223 2.680 1.00 90.50 199 ALA A CA 1
ATOM 1470 C C . ALA A 1 199 ? 3.749 -18.627 1.262 1.00 90.50 199 ALA A C 1
ATOM 1472 O O . ALA A 1 199 ? 4.597 -18.983 0.441 1.00 90.50 199 ALA A O 1
ATOM 1473 N N . LEU A 1 200 ? 2.849 -17.678 0.980 1.00 88.69 200 LEU A N 1
ATOM 1474 C CA . LEU A 1 200 ? 2.815 -16.948 -0.289 1.00 88.69 200 LEU A CA 1
ATOM 1475 C C . LEU A 1 200 ? 4.089 -16.130 -0.500 1.00 88.69 200 LEU A C 1
ATOM 1477 O O . LEU A 1 200 ? 4.598 -16.080 -1.611 1.00 88.69 200 LEU A O 1
ATOM 1481 N N . TRP A 1 201 ? 4.641 -15.518 0.546 1.00 89.31 201 TRP A N 1
ATOM 1482 C CA . TRP A 1 201 ? 5.897 -14.777 0.472 1.00 89.31 201 TRP A CA 1
ATOM 1483 C C . TRP A 1 201 ? 7.063 -15.672 0.045 1.00 89.31 201 TRP A C 1
ATOM 1485 O O . TRP A 1 201 ? 7.813 -15.324 -0.869 1.00 89.31 201 TRP A O 1
ATOM 1495 N N . LEU A 1 202 ? 7.195 -16.835 0.691 1.00 87.56 202 LEU A N 1
ATOM 1496 C CA . LEU A 1 202 ? 8.263 -17.798 0.422 1.00 87.56 202 LEU A CA 1
ATOM 1497 C C . LEU A 1 202 ? 8.138 -18.390 -0.988 1.00 87.56 202 LEU A C 1
ATOM 1499 O O . LEU A 1 202 ? 9.095 -18.369 -1.756 1.00 87.56 202 LEU A O 1
ATOM 1503 N N . THR A 1 203 ? 6.940 -18.841 -1.364 1.00 83.25 203 THR A N 1
ATOM 1504 C CA . THR A 1 203 ? 6.675 -19.417 -2.698 1.00 83.25 203 THR A CA 1
ATOM 1505 C C . THR A 1 203 ? 6.670 -18.363 -3.808 1.00 83.25 203 THR A C 1
ATOM 1507 O O . THR A 1 203 ? 7.035 -18.640 -4.951 1.00 83.25 203 THR A O 1
ATOM 1510 N N . GLY A 1 204 ? 6.303 -17.124 -3.483 1.00 73.81 204 GLY A N 1
ATOM 1511 C CA . GLY A 1 204 ? 6.270 -15.981 -4.391 1.00 73.81 204 GLY A CA 1
ATOM 1512 C C . GLY A 1 204 ? 7.649 -15.548 -4.884 1.00 73.81 204 GLY A C 1
ATOM 1513 O O . GLY A 1 204 ? 7.743 -14.886 -5.920 1.00 73.81 204 GLY A O 1
ATOM 1514 N N . ALA A 1 205 ? 8.719 -15.918 -4.171 1.00 68.25 205 ALA A N 1
ATOM 1515 C CA . ALA A 1 205 ? 10.090 -15.704 -4.620 1.00 68.25 205 ALA A CA 1
ATOM 1516 C C . ALA A 1 205 ? 10.432 -16.558 -5.852 1.00 68.25 205 ALA A C 1
ATOM 1518 O O . ALA A 1 205 ? 11.030 -16.033 -6.787 1.00 68.25 205 ALA A O 1
ATOM 1519 N N . GLU A 1 206 ? 9.994 -17.817 -5.882 1.00 67.19 206 GLU A N 1
ATOM 1520 C CA . GLU A 1 206 ? 10.256 -18.741 -6.994 1.00 67.19 206 GLU A CA 1
ATOM 1521 C C . GLU A 1 206 ? 9.244 -18.587 -8.133 1.00 67.19 206 GLU A C 1
ATOM 1523 O O . GLU A 1 206 ? 9.603 -18.567 -9.307 1.00 67.19 206 GLU A O 1
ATOM 1528 N N . THR A 1 207 ? 7.967 -18.397 -7.799 1.00 66.31 207 THR A N 1
ATOM 1529 C CA . THR A 1 207 ? 6.867 -18.337 -8.780 1.00 66.31 207 THR A CA 1
ATOM 1530 C C . THR A 1 207 ? 6.718 -16.978 -9.470 1.00 66.31 207 THR A C 1
ATOM 1532 O O . THR A 1 207 ? 5.788 -16.774 -10.252 1.00 66.31 207 THR A O 1
ATOM 1535 N N . LYS A 1 208 ? 7.596 -16.010 -9.160 1.00 73.69 208 LYS A N 1
ATOM 1536 C CA . LYS A 1 208 ? 7.474 -14.604 -9.586 1.00 73.69 208 LYS A CA 1
ATOM 1537 C C . LYS A 1 208 ? 6.079 -14.029 -9.275 1.00 73.69 208 LYS A C 1
ATOM 1539 O O . LYS A 1 208 ? 5.591 -13.176 -10.017 1.00 73.69 208 LYS A O 1
ATOM 1544 N N . LEU A 1 209 ? 5.404 -14.510 -8.213 1.00 67.56 209 LEU A N 1
ATOM 1545 C CA . LEU A 1 209 ? 3.989 -14.204 -7.938 1.00 67.56 209 LEU A CA 1
ATOM 1546 C C . LEU A 1 209 ? 3.759 -12.698 -7.744 1.00 67.56 209 LEU A C 1
ATOM 1548 O O . LEU A 1 209 ? 2.814 -12.146 -8.305 1.00 67.56 209 LEU A O 1
ATOM 1552 N N . PHE A 1 210 ? 4.689 -12.071 -7.025 1.00 72.50 210 PHE A N 1
ATOM 1553 C CA . PHE A 1 210 ? 4.709 -10.660 -6.636 1.00 72.50 210 PHE A CA 1
ATOM 1554 C C . PHE A 1 210 ? 5.787 -9.879 -7.398 1.00 72.50 210 PHE A C 1
ATOM 1556 O O . PHE A 1 210 ? 6.553 -9.103 -6.826 1.00 72.50 210 PHE A O 1
ATOM 1563 N N . GLN A 1 211 ? 5.924 -10.158 -8.691 1.00 79.19 211 GLN A N 1
ATOM 1564 C CA . GLN A 1 211 ? 6.688 -9.325 -9.612 1.00 79.19 211 GLN A CA 1
ATOM 1565 C C . GLN A 1 211 ? 5.709 -8.656 -10.569 1.00 79.19 211 GLN A C 1
ATOM 1567 O O . GLN A 1 211 ? 4.696 -9.250 -10.943 1.00 79.19 211 GLN A O 1
ATOM 1572 N N . VAL A 1 212 ? 6.019 -7.422 -10.965 1.00 77.94 212 VAL A N 1
ATOM 1573 C CA . VAL A 1 212 ? 5.247 -6.733 -11.999 1.00 77.94 212 VAL A CA 1
ATOM 1574 C C . VAL A 1 212 ? 5.359 -7.556 -13.277 1.00 77.94 212 VAL A C 1
ATOM 1576 O O . VAL A 1 212 ? 6.459 -7.735 -13.793 1.00 77.94 212 VAL A O 1
ATOM 1579 N N . ARG A 1 213 ? 4.235 -8.101 -13.752 1.00 79.81 213 ARG A N 1
ATOM 1580 C CA . ARG A 1 213 ? 4.186 -8.840 -15.018 1.00 79.81 213 ARG A CA 1
ATOM 1581 C C . ARG A 1 213 ? 3.938 -7.898 -16.182 1.00 79.81 213 ARG A C 1
ATOM 1583 O O . ARG A 1 213 ? 4.564 -8.050 -17.217 1.00 79.81 213 ARG A O 1
ATOM 1590 N N . VAL A 1 214 ? 3.043 -6.932 -16.002 1.00 75.12 214 VAL A N 1
ATOM 1591 C CA . VAL A 1 214 ? 2.669 -5.995 -17.062 1.00 75.12 214 VAL A CA 1
ATOM 1592 C C . VAL A 1 214 ? 2.856 -4.568 -16.566 1.00 75.12 214 VAL A C 1
ATOM 1594 O O . VAL A 1 214 ? 2.309 -4.189 -15.528 1.00 75.12 214 VAL A O 1
ATOM 1597 N N . ALA A 1 215 ? 3.605 -3.762 -17.310 1.00 77.94 215 ALA A N 1
ATOM 1598 C CA . ALA A 1 215 ? 3.819 -2.345 -17.028 1.00 77.94 215 ALA A CA 1
ATOM 1599 C C . ALA A 1 215 ? 3.585 -1.540 -18.305 1.00 77.94 215 ALA A C 1
ATOM 1601 O O . ALA A 1 215 ? 4.181 -1.854 -19.331 1.00 77.94 215 ALA A O 1
ATOM 1602 N N . LYS A 1 216 ? 2.728 -0.511 -18.258 1.00 76.62 216 LYS A N 1
ATOM 1603 C CA . LYS A 1 216 ? 2.441 0.366 -19.413 1.00 76.62 216 LYS A CA 1
ATOM 1604 C C . LYS A 1 216 ? 1.997 -0.395 -20.672 1.00 76.62 216 LYS A C 1
ATOM 1606 O O . LYS A 1 216 ? 2.392 -0.044 -21.776 1.00 76.62 216 LYS A O 1
ATOM 1611 N N . GLY A 1 217 ? 1.209 -1.458 -20.494 1.00 71.50 217 GLY A N 1
ATOM 1612 C CA . GLY A 1 217 ? 0.756 -2.326 -21.591 1.00 71.50 217 GLY A CA 1
ATOM 1613 C C . GLY A 1 217 ? 1.808 -3.318 -22.105 1.00 71.50 217 GLY A C 1
ATOM 1614 O O . GLY A 1 217 ? 1.495 -4.161 -22.939 1.00 71.50 217 GLY A O 1
ATOM 1615 N N . ILE A 1 218 ? 3.038 -3.277 -21.584 1.00 73.81 218 ILE A N 1
ATOM 1616 C CA . ILE A 1 218 ? 4.130 -4.175 -21.971 1.00 73.81 218 ILE A CA 1
ATOM 1617 C C . ILE A 1 218 ? 4.136 -5.393 -21.044 1.00 73.81 218 ILE A C 1
ATOM 1619 O O . ILE A 1 218 ? 4.321 -5.245 -19.832 1.00 73.81 218 ILE A O 1
ATOM 1623 N N . ASP A 1 219 ? 3.974 -6.599 -21.601 1.00 79.69 219 ASP A N 1
ATOM 1624 C CA . ASP A 1 219 ? 4.170 -7.850 -20.858 1.00 79.69 219 ASP A CA 1
ATOM 1625 C C . ASP A 1 219 ? 5.672 -8.134 -20.708 1.00 79.69 219 ASP A C 1
ATOM 1627 O O . ASP A 1 219 ? 6.369 -8.511 -21.651 1.00 79.69 219 ASP A O 1
ATOM 1631 N N . LEU A 1 220 ? 6.180 -7.965 -19.490 1.00 77.94 220 LEU A N 1
ATOM 1632 C CA . LEU A 1 220 ? 7.580 -8.196 -19.144 1.00 77.94 220 LEU A CA 1
ATOM 1633 C C . LEU A 1 220 ? 7.968 -9.677 -19.239 1.00 77.94 220 LEU A C 1
ATOM 1635 O O . LEU A 1 220 ? 9.156 -9.980 -19.302 1.00 77.94 220 LEU A O 1
ATOM 1639 N N . ALA A 1 221 ? 7.002 -10.601 -19.297 1.00 75.81 221 ALA A N 1
ATOM 1640 C CA . ALA A 1 221 ? 7.285 -11.999 -19.609 1.00 75.81 221 ALA A CA 1
ATOM 1641 C C . ALA A 1 221 ? 7.638 -12.218 -21.090 1.00 75.81 221 ALA A C 1
ATOM 1643 O O . ALA A 1 221 ? 8.271 -13.216 -21.400 1.00 75.81 221 ALA A O 1
ATOM 1644 N N . GLN A 1 222 ? 7.242 -11.311 -21.992 1.00 77.38 222 GLN A N 1
ATOM 1645 C CA . GLN A 1 222 ? 7.592 -11.387 -23.417 1.00 77.38 222 GLN A CA 1
ATOM 1646 C C . GLN A 1 222 ? 8.909 -10.677 -23.727 1.00 77.38 222 GLN A C 1
ATOM 1648 O O . GLN A 1 222 ? 9.662 -11.121 -24.585 1.00 77.38 222 GLN A O 1
ATOM 1653 N N . VAL A 1 223 ? 9.179 -9.562 -23.040 1.00 76.88 223 VAL A N 1
ATOM 1654 C CA . VAL A 1 223 ? 10.417 -8.788 -23.236 1.00 76.88 223 VAL A CA 1
ATOM 1655 C C . VAL A 1 223 ? 11.620 -9.458 -22.560 1.00 76.88 223 VAL A C 1
ATOM 1657 O O . VAL A 1 223 ? 12.750 -9.232 -22.976 1.00 76.88 223 VAL A O 1
ATOM 1660 N N . GLU A 1 224 ? 11.373 -10.265 -21.523 1.00 79.25 224 GLU A N 1
ATOM 1661 C CA . GLU A 1 224 ? 12.383 -10.964 -20.716 1.00 79.25 224 GLU A CA 1
ATOM 1662 C C . GLU A 1 224 ? 13.564 -10.064 -20.292 1.00 79.25 224 GLU A C 1
ATOM 1664 O O . GLU A 1 224 ? 14.697 -10.254 -20.740 1.00 79.25 224 GLU A O 1
ATOM 1669 N N . PRO A 1 225 ? 13.335 -9.068 -19.409 1.00 83.31 225 PRO A N 1
ATOM 1670 C CA . PRO A 1 225 ? 14.416 -8.253 -18.868 1.00 83.31 225 PRO A CA 1
ATOM 1671 C C . PRO A 1 225 ? 15.513 -9.121 -18.243 1.00 83.31 225 PRO A C 1
ATOM 1673 O O . PRO A 1 225 ? 15.231 -9.978 -17.403 1.00 83.31 225 PRO A O 1
ATOM 1676 N N . GLU A 1 226 ? 16.773 -8.851 -18.584 1.00 87.38 226 GLU A N 1
ATOM 1677 C CA . GLU A 1 226 ? 17.919 -9.558 -17.998 1.00 87.38 226 GLU A CA 1
ATOM 1678 C C . GLU A 1 226 ? 18.070 -9.251 -16.505 1.00 87.38 226 GLU A C 1
ATOM 1680 O O . GLU A 1 226 ? 18.512 -10.079 -15.708 1.00 87.38 226 GLU A O 1
ATOM 1685 N N . LEU A 1 227 ? 17.707 -8.026 -16.127 1.00 86.94 227 LEU A N 1
ATOM 1686 C CA . LEU A 1 227 ? 17.727 -7.555 -14.756 1.00 86.94 227 LEU A CA 1
ATOM 1687 C C . LEU A 1 227 ? 16.587 -6.567 -14.559 1.00 86.94 227 LEU A C 1
ATOM 1689 O O . LEU A 1 227 ? 16.460 -5.615 -15.323 1.00 86.94 227 LEU A O 1
ATOM 1693 N N . THR A 1 228 ? 15.830 -6.736 -13.479 1.00 87.81 228 THR A N 1
ATOM 1694 C CA . THR A 1 228 ? 14.884 -5.737 -12.978 1.00 87.81 228 THR A CA 1
ATOM 1695 C C . THR A 1 228 ? 15.157 -5.515 -11.502 1.00 87.81 228 THR A C 1
ATOM 1697 O O . THR A 1 228 ? 15.126 -6.457 -10.707 1.00 87.81 228 THR A O 1
ATOM 1700 N N . ARG A 1 229 ? 15.418 -4.266 -11.115 1.00 87.88 229 ARG A N 1
ATOM 1701 C CA . ARG A 1 229 ? 15.698 -3.897 -9.728 1.00 87.88 229 ARG A CA 1
ATOM 1702 C C . ARG A 1 229 ? 14.881 -2.686 -9.309 1.00 87.88 229 ARG A C 1
ATOM 1704 O O . ARG A 1 229 ? 14.793 -1.701 -10.034 1.00 87.88 229 ARG A O 1
ATOM 1711 N N . TRP A 1 230 ? 14.323 -2.768 -8.109 1.00 89.31 230 TRP A N 1
ATOM 1712 C CA . TRP A 1 230 ? 13.639 -1.661 -7.457 1.00 89.31 230 TRP A CA 1
ATOM 1713 C C . TRP A 1 230 ? 14.580 -0.934 -6.502 1.00 89.31 230 TRP A C 1
ATOM 1715 O O . TRP A 1 230 ? 15.445 -1.543 -5.871 1.00 89.31 230 TRP A O 1
ATOM 1725 N N . ASN A 1 231 ? 14.381 0.371 -6.388 1.00 87.06 231 ASN A N 1
ATOM 1726 C CA . ASN A 1 231 ? 14.870 1.195 -5.294 1.00 87.06 231 ASN A CA 1
ATOM 1727 C C . ASN A 1 231 ? 13.697 2.053 -4.766 1.00 87.06 231 ASN A C 1
ATOM 1729 O O . ASN A 1 231 ? 12.556 1.906 -5.211 1.00 87.06 231 ASN A O 1
ATOM 1733 N N . ALA A 1 232 ? 13.959 2.949 -3.813 1.00 83.25 232 ALA A N 1
ATOM 1734 C CA . ALA A 1 232 ? 12.916 3.776 -3.200 1.00 83.25 232 ALA A CA 1
ATOM 1735 C C . ALA A 1 232 ? 12.217 4.763 -4.165 1.00 83.25 232 ALA A C 1
ATOM 1737 O O . ALA A 1 232 ? 11.121 5.227 -3.859 1.00 83.25 232 ALA A O 1
ATOM 1738 N N . PHE A 1 233 ? 12.817 5.088 -5.315 1.00 84.19 233 PHE A N 1
ATOM 1739 C CA . PHE A 1 233 ? 12.336 6.120 -6.241 1.00 84.19 233 PHE A CA 1
ATOM 1740 C C . PHE A 1 233 ? 12.140 5.650 -7.692 1.00 84.19 233 PHE A C 1
ATOM 1742 O O . PHE A 1 233 ? 11.542 6.387 -8.471 1.00 84.19 233 PHE A O 1
ATOM 1749 N N . SER A 1 234 ? 12.606 4.461 -8.080 1.00 88.25 234 SER A N 1
ATOM 1750 C CA . SER A 1 234 ? 12.456 3.911 -9.430 1.00 88.25 234 SER A CA 1
ATOM 1751 C C . SER A 1 234 ? 12.592 2.387 -9.501 1.00 88.25 234 SER A C 1
ATOM 1753 O O . SER A 1 234 ? 13.183 1.732 -8.639 1.00 88.25 234 SER A O 1
ATOM 1755 N N . MET A 1 235 ? 12.039 1.823 -10.571 1.00 90.25 235 MET A N 1
ATOM 1756 C CA . MET A 1 235 ? 12.313 0.478 -11.056 1.00 90.25 235 MET A CA 1
ATOM 1757 C C . MET A 1 235 ? 13.197 0.585 -12.300 1.00 90.25 235 MET A C 1
ATOM 1759 O O . MET A 1 235 ? 12.789 1.152 -13.308 1.00 90.25 235 MET A O 1
ATOM 1763 N N . VAL A 1 236 ? 14.403 0.028 -12.252 1.00 90.94 236 VAL A N 1
ATOM 1764 C CA . VAL A 1 236 ? 15.341 0.022 -13.381 1.00 90.94 236 VAL A CA 1
ATOM 1765 C C . VAL A 1 236 ? 15.382 -1.371 -13.981 1.00 90.94 236 VAL A C 1
ATOM 1767 O O . VAL A 1 236 ? 15.487 -2.356 -13.248 1.00 90.94 236 VAL A O 1
ATOM 1770 N N . SER A 1 237 ? 15.287 -1.462 -15.304 1.00 91.00 237 SER A N 1
ATOM 1771 C CA . SER A 1 237 ? 15.411 -2.726 -16.025 1.00 91.00 237 SER A CA 1
ATOM 1772 C C . SER A 1 237 ? 16.390 -2.651 -17.183 1.00 91.00 237 SER A C 1
ATOM 1774 O O . SER A 1 237 ? 16.498 -1.624 -17.848 1.00 91.00 237 SER A O 1
ATOM 1776 N N . VAL A 1 238 ? 17.098 -3.754 -17.406 1.00 91.38 238 VAL A N 1
ATOM 1777 C CA . VAL A 1 238 ? 18.015 -3.945 -18.530 1.00 91.38 238 VAL A CA 1
ATOM 1778 C C . VAL A 1 238 ? 17.340 -4.875 -19.525 1.00 91.38 238 VAL A C 1
ATOM 1780 O O . VAL A 1 238 ? 17.012 -6.012 -19.192 1.00 91.38 238 VAL A O 1
ATOM 1783 N N . LEU A 1 239 ? 17.121 -4.367 -20.729 1.00 89.56 239 LEU A N 1
ATOM 1784 C CA . LEU A 1 239 ? 16.526 -5.083 -21.847 1.00 89.56 239 LEU A CA 1
ATOM 1785 C C . LEU A 1 239 ? 17.595 -5.350 -22.918 1.00 89.56 239 LEU A C 1
ATOM 1787 O O . LEU A 1 239 ? 18.569 -4.585 -23.013 1.00 89.56 239 LEU A O 1
ATOM 1791 N N . PRO A 1 240 ? 17.402 -6.378 -23.762 1.00 87.88 240 PRO A N 1
ATOM 1792 C CA . PRO A 1 240 ? 18.195 -6.558 -24.972 1.00 87.88 240 PRO A CA 1
ATOM 1793 C C . PRO A 1 240 ? 18.214 -5.298 -25.849 1.00 87.88 240 PRO A C 1
ATOM 1795 O O . PRO A 1 240 ? 17.352 -4.423 -25.737 1.00 87.88 240 PRO A O 1
ATOM 1798 N N . SER A 1 241 ? 19.207 -5.199 -26.736 1.00 82.94 241 SER A N 1
ATOM 1799 C CA . SER A 1 241 ? 19.319 -4.061 -27.652 1.00 82.94 241 SER A CA 1
ATOM 1800 C C . SER A 1 241 ? 18.062 -3.923 -28.510 1.00 82.94 241 SER A C 1
ATOM 1802 O O . SER A 1 241 ? 17.725 -4.806 -29.293 1.00 82.94 241 SER A O 1
ATOM 1804 N N . THR A 1 242 ? 17.392 -2.781 -28.390 1.00 78.25 242 THR A N 1
ATOM 1805 C CA . THR A 1 242 ? 16.198 -2.432 -29.178 1.00 78.25 242 THR A CA 1
ATOM 1806 C C . THR A 1 242 ? 16.539 -1.783 -30.525 1.00 78.25 242 THR A C 1
ATOM 1808 O O . THR A 1 242 ? 15.653 -1.329 -31.242 1.00 78.25 242 THR A O 1
ATOM 1811 N N . GLY A 1 243 ? 17.830 -1.675 -30.866 1.00 78.81 243 GLY A N 1
ATOM 1812 C CA . GLY A 1 243 ? 18.305 -0.922 -32.033 1.00 78.81 243 GLY A CA 1
ATOM 1813 C C . GLY A 1 243 ? 18.317 0.602 -31.842 1.00 78.81 243 GLY A C 1
ATOM 1814 O O . GLY A 1 243 ? 18.762 1.328 -32.732 1.00 78.81 243 GLY A O 1
ATOM 1815 N N . PHE A 1 244 ? 17.878 1.103 -30.681 1.00 82.19 244 PHE A N 1
ATOM 1816 C CA . PHE A 1 244 ? 17.932 2.523 -30.336 1.00 82.19 244 PHE A CA 1
ATOM 1817 C C . PHE A 1 244 ? 19.379 3.027 -30.264 1.00 82.19 244 PHE A C 1
ATOM 1819 O O . PHE A 1 244 ? 20.157 2.557 -29.444 1.00 82.19 244 PHE A O 1
ATOM 1826 N N . ARG A 1 245 ? 19.746 4.016 -31.086 1.00 79.88 245 ARG A N 1
ATOM 1827 C CA . ARG A 1 245 ? 21.130 4.519 -31.221 1.00 79.88 245 ARG A CA 1
ATOM 1828 C C . ARG A 1 245 ? 21.558 5.513 -30.130 1.00 79.88 245 ARG A C 1
ATOM 1830 O O . ARG A 1 245 ? 22.577 6.172 -30.279 1.00 79.88 245 ARG A O 1
ATOM 1837 N N . GLY A 1 246 ? 20.796 5.651 -29.049 1.00 79.25 246 GLY A N 1
ATOM 1838 C CA . GLY A 1 246 ? 21.080 6.645 -28.016 1.00 79.25 246 GLY A CA 1
ATOM 1839 C C . GLY A 1 246 ? 20.733 8.074 -28.444 1.00 79.25 246 GLY A C 1
ATOM 1840 O O . GLY A 1 246 ? 20.282 8.331 -29.558 1.00 79.25 246 GLY A O 1
ATOM 1841 N N . TRP A 1 247 ? 20.935 9.015 -27.523 1.00 81.88 247 TRP A N 1
ATOM 1842 C CA . TRP A 1 247 ? 20.561 10.425 -27.699 1.00 81.88 247 TRP A CA 1
ATOM 1843 C C . TRP A 1 247 ? 21.707 11.314 -28.212 1.00 81.88 247 TRP A C 1
ATOM 1845 O O . TRP A 1 247 ? 21.467 12.454 -28.592 1.00 81.88 247 TRP A O 1
ATOM 1855 N N . GLY A 1 248 ? 22.949 10.816 -28.191 1.00 79.88 248 GLY A N 1
ATOM 1856 C CA . GLY A 1 248 ? 24.161 11.615 -28.431 1.00 79.88 248 GLY A CA 1
ATOM 1857 C C . GLY A 1 248 ? 24.921 11.301 -29.722 1.00 79.88 248 GLY A C 1
ATOM 1858 O O . GLY A 1 248 ? 25.955 11.912 -29.978 1.00 79.88 248 GLY A O 1
ATOM 1859 N N . LEU A 1 249 ? 24.455 10.343 -30.526 1.00 81.81 249 LEU A N 1
ATOM 1860 C CA . LEU A 1 249 ? 25.123 9.960 -31.770 1.00 81.81 249 LEU A CA 1
ATOM 1861 C C . LEU A 1 249 ? 24.855 11.002 -32.865 1.00 81.81 249 LEU A C 1
ATOM 1863 O O . LEU A 1 249 ? 23.708 11.347 -33.144 1.00 81.81 249 LEU A O 1
ATOM 1867 N N . SER A 1 250 ? 25.928 11.507 -33.483 1.00 83.56 250 SER A N 1
ATOM 1868 C CA . SER A 1 250 ? 25.833 12.497 -34.562 1.00 83.56 250 SER A CA 1
ATOM 1869 C C . SER A 1 250 ? 25.012 11.947 -35.737 1.00 83.56 250 SER A C 1
ATOM 1871 O O . SER A 1 250 ? 25.258 10.812 -36.151 1.00 83.56 250 SER A O 1
ATOM 1873 N N . PRO A 1 251 ? 24.121 12.748 -36.355 1.00 81.88 251 PRO A N 1
ATOM 1874 C CA . PRO A 1 251 ? 23.404 12.355 -37.570 1.00 81.88 251 PRO A CA 1
ATOM 1875 C C . PRO A 1 251 ? 24.318 11.979 -38.745 1.00 81.88 251 PRO A C 1
ATOM 1877 O O . PRO A 1 251 ? 23.878 11.310 -39.672 1.00 81.88 251 PRO A O 1
ATOM 1880 N N . LEU A 1 252 ? 25.584 12.413 -38.715 1.00 88.88 252 LEU A N 1
ATOM 1881 C CA . LEU A 1 252 ? 26.587 12.132 -39.746 1.00 88.88 252 LEU A CA 1
ATOM 1882 C C . LEU A 1 252 ? 27.417 10.867 -39.459 1.00 88.88 252 LEU A C 1
ATOM 1884 O O . LEU A 1 252 ? 28.249 10.480 -40.280 1.00 88.88 252 LEU A O 1
ATOM 1888 N N . TYR A 1 253 ? 27.239 10.234 -38.297 1.00 85.25 253 TYR A N 1
ATOM 1889 C CA . TYR A 1 253 ? 27.990 9.038 -37.931 1.00 85.25 253 TYR A CA 1
ATOM 1890 C C . TYR A 1 253 ? 27.451 7.803 -38.664 1.00 85.25 253 TYR A C 1
ATOM 1892 O O . TYR A 1 253 ? 26.317 7.380 -38.446 1.00 85.25 253 TYR A O 1
ATOM 1900 N N . ASN A 1 254 ? 28.306 7.192 -39.488 1.00 84.38 254 ASN A N 1
ATOM 1901 C CA . ASN A 1 254 ? 28.000 5.985 -40.267 1.00 84.38 254 ASN A CA 1
ATOM 1902 C C . ASN A 1 254 ? 28.804 4.749 -39.819 1.00 84.38 254 ASN A C 1
ATOM 1904 O O . ASN A 1 254 ? 28.842 3.746 -40.527 1.00 84.38 254 ASN A O 1
ATOM 1908 N N . GLY A 1 255 ? 29.485 4.827 -38.672 1.00 84.94 255 GLY A N 1
ATOM 1909 C CA . GLY A 1 255 ? 30.255 3.711 -38.123 1.00 84.94 255 GLY A CA 1
ATOM 1910 C C . GLY A 1 255 ? 29.382 2.639 -37.454 1.00 84.94 255 GLY A C 1
ATOM 1911 O O . GLY A 1 255 ? 28.165 2.812 -37.319 1.00 84.94 255 GLY A O 1
ATOM 1912 N N . PRO A 1 256 ? 29.989 1.520 -37.022 1.00 84.88 256 PRO A N 1
ATOM 1913 C CA . PRO A 1 256 ? 29.277 0.480 -36.291 1.00 84.88 256 PRO A CA 1
ATOM 1914 C C . PRO A 1 256 ? 28.793 1.006 -34.935 1.00 84.88 256 PRO A C 1
ATOM 1916 O O . PRO A 1 256 ? 29.517 1.701 -34.227 1.00 84.88 256 PRO A O 1
ATOM 1919 N N . ILE A 1 257 ? 27.567 0.648 -34.554 1.00 82.50 257 ILE A N 1
ATOM 1920 C CA . ILE A 1 257 ? 27.050 0.952 -33.216 1.00 82.50 257 ILE A CA 1
ATOM 1921 C C . ILE A 1 257 ? 27.763 0.019 -32.226 1.00 82.50 257 ILE A C 1
ATOM 1923 O O . ILE A 1 257 ? 27.776 -1.193 -32.465 1.00 82.50 257 ILE A O 1
ATOM 1927 N N . PRO A 1 258 ? 28.352 0.546 -31.138 1.00 83.06 258 PRO A N 1
ATOM 1928 C CA . PRO A 1 258 ? 28.950 -0.286 -30.103 1.00 83.06 258 PRO A CA 1
ATOM 1929 C C . PRO A 1 258 ? 27.944 -1.285 -29.525 1.00 83.06 258 PRO A C 1
ATOM 1931 O O . PRO A 1 258 ? 26.744 -1.016 -29.478 1.00 83.06 258 PRO A O 1
ATOM 1934 N N . ASP A 1 259 ? 28.442 -2.421 -29.039 1.00 87.25 259 ASP A N 1
ATOM 1935 C CA . ASP A 1 259 ? 27.611 -3.389 -28.322 1.00 87.25 259 ASP A CA 1
ATOM 1936 C C . ASP A 1 259 ? 26.950 -2.699 -27.119 1.00 87.25 259 ASP A C 1
ATOM 1938 O O . ASP A 1 259 ? 27.624 -2.117 -26.263 1.00 87.25 259 ASP A O 1
ATOM 1942 N N . GLN A 1 260 ? 25.621 -2.688 -27.094 1.00 89.81 260 GLN A N 1
ATOM 1943 C CA . GLN A 1 260 ? 24.846 -1.907 -26.138 1.00 89.81 260 GLN A CA 1
ATOM 1944 C C . GLN A 1 260 ? 23.551 -2.619 -25.764 1.00 89.81 260 GLN A C 1
ATOM 1946 O O . GLN A 1 260 ? 22.964 -3.351 -26.559 1.00 89.81 260 GLN A O 1
ATOM 1951 N N . LYS A 1 261 ? 23.073 -2.343 -24.554 1.00 91.00 261 LYS A N 1
ATOM 1952 C CA . LYS A 1 261 ? 21.767 -2.783 -24.047 1.00 91.00 261 LYS A CA 1
ATOM 1953 C C . LYS A 1 261 ? 20.852 -1.586 -23.844 1.00 91.00 261 LYS A C 1
ATOM 1955 O O . LYS A 1 261 ? 21.309 -0.442 -23.818 1.00 91.00 261 LYS A O 1
ATOM 1960 N N . THR A 1 262 ? 19.557 -1.826 -23.683 1.00 89.81 262 THR A N 1
ATOM 1961 C CA . THR A 1 262 ? 18.608 -0.758 -23.359 1.00 89.81 262 THR A CA 1
ATOM 1962 C C . THR A 1 262 ? 18.352 -0.750 -21.855 1.00 89.81 262 THR A C 1
ATOM 1964 O O . THR A 1 262 ? 17.854 -1.719 -21.292 1.00 89.81 262 THR A O 1
ATOM 1967 N N . LEU A 1 263 ? 18.696 0.352 -21.193 1.00 90.75 263 LEU A N 1
ATOM 1968 C CA . LEU A 1 263 ? 18.359 0.596 -19.796 1.00 90.75 263 LEU A CA 1
ATOM 1969 C C . LEU A 1 263 ? 17.060 1.398 -19.750 1.00 90.75 263 LEU A C 1
ATOM 1971 O O . LEU A 1 263 ? 16.980 2.468 -20.351 1.00 90.75 263 LEU A O 1
ATOM 1975 N N . VAL A 1 264 ? 16.057 0.913 -19.024 1.00 89.81 264 VAL A N 1
ATOM 1976 C CA . VAL A 1 264 ? 14.763 1.591 -18.904 1.00 89.81 264 VAL A CA 1
ATOM 1977 C C . VAL A 1 264 ? 14.411 1.823 -17.443 1.00 89.81 264 VAL A C 1
ATOM 1979 O O . VAL A 1 264 ? 14.447 0.906 -16.623 1.00 89.81 264 VAL A O 1
ATOM 1982 N N . ILE A 1 265 ? 14.041 3.060 -17.124 1.00 89.88 265 ILE A N 1
ATOM 1983 C CA . ILE A 1 265 ? 13.562 3.487 -15.811 1.00 89.88 265 ILE A CA 1
ATOM 1984 C C . ILE A 1 265 ? 12.034 3.581 -15.853 1.00 89.88 265 ILE A C 1
ATOM 1986 O O . ILE A 1 265 ? 11.459 4.206 -16.750 1.00 89.88 265 ILE A O 1
ATOM 1990 N N . ASP A 1 266 ? 11.382 2.929 -14.890 1.00 88.00 266 ASP A N 1
ATOM 1991 C CA . ASP A 1 266 ? 9.929 2.795 -14.746 1.00 88.00 266 ASP A CA 1
ATOM 1992 C C . ASP A 1 266 ? 9.240 2.361 -16.054 1.00 88.00 266 ASP A C 1
ATOM 1994 O O . ASP A 1 266 ? 8.117 2.772 -16.328 1.00 88.00 266 ASP A O 1
ATOM 1998 N N . MET A 1 267 ? 9.915 1.576 -16.902 1.00 85.56 267 MET A N 1
ATOM 1999 C CA . MET A 1 267 ? 9.418 1.160 -18.227 1.00 85.56 267 MET A CA 1
ATOM 2000 C C . MET A 1 267 ? 9.002 2.319 -19.153 1.00 85.56 267 MET A C 1
ATOM 2002 O O . MET A 1 267 ? 8.104 2.166 -19.971 1.00 85.56 267 MET A O 1
ATOM 2006 N N . ASN A 1 268 ? 9.621 3.498 -19.021 1.00 84.19 268 ASN A N 1
ATOM 2007 C CA . ASN A 1 268 ? 9.318 4.648 -19.882 1.00 84.19 268 ASN A CA 1
ATOM 2008 C C . ASN A 1 268 ? 10.547 5.471 -20.269 1.00 84.19 268 ASN A C 1
ATOM 2010 O O . ASN A 1 268 ? 10.724 5.799 -21.437 1.00 84.19 268 ASN A O 1
ATOM 2014 N N . ALA A 1 269 ? 11.407 5.812 -19.309 1.00 86.50 269 ALA A N 1
ATOM 2015 C CA . ALA A 1 269 ? 12.596 6.601 -19.611 1.00 86.50 269 ALA A CA 1
ATOM 2016 C C . ALA A 1 269 ? 13.736 5.664 -20.026 1.00 86.50 269 ALA A C 1
ATOM 2018 O O . ALA A 1 269 ? 14.297 4.963 -19.184 1.00 86.50 269 ALA A O 1
ATOM 2019 N N . ALA A 1 270 ? 14.044 5.633 -21.323 1.00 88.25 270 ALA A N 1
ATOM 2020 C CA . ALA A 1 270 ? 15.044 4.743 -21.900 1.00 88.25 270 ALA A CA 1
ATOM 2021 C C . ALA A 1 270 ? 16.370 5.461 -22.197 1.00 88.25 270 ALA A C 1
ATOM 2023 O O . ALA A 1 270 ? 16.409 6.599 -22.670 1.00 88.25 270 ALA A O 1
ATOM 2024 N N . THR A 1 271 ? 17.470 4.756 -21.959 1.00 89.44 271 THR A N 1
ATOM 2025 C CA . THR A 1 271 ? 18.818 5.148 -22.368 1.00 89.44 271 THR A CA 1
ATOM 2026 C C . THR A 1 271 ? 19.619 3.917 -22.796 1.00 89.44 271 THR A C 1
ATOM 2028 O O . THR A 1 271 ? 19.204 2.775 -22.586 1.00 89.44 271 THR A O 1
ATOM 2031 N N . THR A 1 272 ? 20.762 4.133 -23.435 1.00 89.69 272 THR A N 1
ATOM 2032 C CA . THR A 1 272 ? 21.668 3.068 -23.875 1.00 89.69 272 THR A CA 1
ATOM 2033 C C . THR A 1 272 ? 22.691 2.759 -22.787 1.00 89.69 272 THR A C 1
ATOM 2035 O O . THR A 1 272 ? 23.313 3.662 -22.231 1.00 89.69 272 THR A O 1
ATOM 2038 N N . LEU A 1 273 ? 22.883 1.474 -22.497 1.00 88.81 273 LEU A N 1
ATOM 2039 C CA . LEU A 1 273 ? 23.978 0.967 -21.679 1.00 88.81 273 LEU A CA 1
ATOM 2040 C C . LEU A 1 273 ? 25.051 0.417 -22.618 1.00 88.81 273 LEU A C 1
ATOM 2042 O O . LEU A 1 273 ? 24.960 -0.726 -23.068 1.00 88.81 273 LEU A O 1
ATOM 2046 N N . THR A 1 274 ? 26.036 1.248 -22.939 1.00 87.94 274 THR A N 1
ATOM 2047 C CA . THR A 1 274 ? 27.132 0.887 -23.840 1.00 87.94 274 THR A CA 1
ATOM 2048 C C . THR A 1 274 ? 28.146 0.007 -23.122 1.00 87.94 274 THR A C 1
ATOM 2050 O O . THR A 1 274 ? 28.536 0.292 -21.988 1.00 87.94 274 THR A O 1
ATOM 2053 N N . LYS A 1 275 ? 28.593 -1.065 -23.779 1.00 85.94 275 LYS A N 1
ATOM 2054 C CA . LYS A 1 275 ? 29.664 -1.913 -23.265 1.00 85.94 275 LYS A CA 1
ATOM 2055 C C . LYS A 1 275 ? 30.949 -1.098 -23.137 1.00 85.94 275 LYS A C 1
ATOM 2057 O O . LYS A 1 275 ? 31.424 -0.523 -24.111 1.00 85.94 275 LYS A O 1
ATOM 2062 N N . PHE A 1 276 ? 31.517 -1.078 -21.937 1.00 83.44 276 PHE A N 1
ATOM 2063 C CA . PHE A 1 276 ? 32.800 -0.431 -21.695 1.00 83.44 276 PHE A CA 1
ATOM 2064 C C . PHE A 1 276 ? 33.917 -1.192 -22.424 1.00 83.44 276 PHE A C 1
ATOM 2066 O O . PHE A 1 276 ? 34.083 -2.395 -22.211 1.00 83.44 276 PHE A O 1
ATOM 2073 N N . SER A 1 277 ? 34.661 -0.499 -23.290 1.00 80.12 277 SER A N 1
ATOM 2074 C CA . SER A 1 277 ? 35.752 -1.070 -24.093 1.00 80.12 277 SER A CA 1
ATOM 2075 C C . SER A 1 277 ? 37.152 -0.804 -23.531 1.00 80.12 277 SER A C 1
ATOM 2077 O O . SER A 1 277 ? 38.119 -1.245 -24.139 1.00 80.12 277 SER A O 1
ATOM 2079 N N . GLY A 1 278 ? 37.271 -0.137 -22.375 1.00 73.62 278 GLY A N 1
ATOM 2080 C CA . GLY A 1 278 ? 38.558 0.152 -21.725 1.00 73.62 278 GLY A CA 1
ATOM 2081 C C . GLY A 1 278 ? 39.049 1.593 -21.873 1.00 73.62 278 GLY A C 1
ATOM 2082 O O . GLY A 1 278 ? 39.895 2.004 -21.085 1.00 73.62 278 GLY A O 1
ATOM 2083 N N . ASP A 1 279 ? 38.468 2.364 -22.791 1.00 66.38 279 ASP A N 1
ATOM 2084 C CA . ASP A 1 279 ? 38.844 3.753 -23.063 1.00 66.38 279 ASP A CA 1
ATOM 2085 C C . ASP A 1 279 ? 37.695 4.702 -22.674 1.00 66.38 279 ASP A C 1
ATOM 2087 O O . ASP A 1 279 ? 36.526 4.403 -22.941 1.00 66.38 279 ASP A O 1
ATOM 2091 N N . PHE A 1 280 ? 38.032 5.812 -22.005 1.00 58.62 280 PHE A N 1
ATOM 2092 C CA . PHE A 1 280 ? 37.120 6.902 -21.627 1.00 58.62 280 PHE A CA 1
ATOM 2093 C C . PHE A 1 280 ? 37.206 8.066 -22.614 1.00 58.62 280 PHE A C 1
ATOM 2095 O O . PHE A 1 280 ? 38.341 8.394 -23.029 1.00 58.62 280 PHE A O 1
#